Protein AF-A0A4R2N8M5-F1 (afdb_monomer_lite)

pLDDT: mean 82.37, std 12.3, range [41.12, 94.5]

Secondary structure (DSSP, 8-state):
-----SS-------TT--TTS----TTHHHHGGGS-HHHHHHGGGGGS-HHHHHHHHHHHHHH-HHHHHHHHHHHHHHHHHHHHH------EEEEEE--HHHHHHHHHTT---S--EEEEEHHHHHHHH-HHHHTTT-SPPHHHHHTHHHHHHS-SEEEEE-GGGSS-TTPPPEEEEEETTTTEEEEEEEEEEEEEE-TTT--EEEEEEEEEEEEEE--TTSHHHHHHHHTSEEEEE--

Organism: NCBI:txid271160

Radius of gyration: 22.19 Å; chains: 1; bounding box: 60×38×72 Å

Sequence (239 aa):
MGVRSGNPRVVAVPKGVDVGFTPHNFDNIKAGRNASIDSVLMQKLTTAAPKFASLLIDDILTKRPQAVQMLNAAMKDMVEAVASEKIARGNLKYVGVLPSEVIDKLATLHKAPQSAVIAVRDDDILHALRDSKQAKGINLPTEFWEKLPEKLRNPSAILLQAKEQQRNKNASDVLLFVFDTDKGKVAVKMDYEVKIKDTETGKKTSHKLNVVRTASVVDLGKEKQLETLRSFKVLWGSL

Structure (mmCIF, N/CA/C/O backbone):
data_AF-A0A4R2N8M5-F1
#
_entry.id   AF-A0A4R2N8M5-F1
#
loop_
_atom_site.group_PDB
_atom_site.id
_atom_site.type_symbol
_atom_site.label_atom_id
_atom_site.label_alt_id
_atom_site.label_comp_id
_atom_site.label_asym_id
_atom_site.label_entity_id
_atom_site.label_seq_id
_atom_site.pdbx_PDB_ins_code
_atom_site.Cartn_x
_atom_site.Cartn_y
_atom_site.Cartn_z
_atom_site.occupancy
_atom_site.B_iso_or_equiv
_atom_site.auth_seq_id
_atom_site.auth_comp_id
_atom_site.auth_asym_id
_atom_site.auth_atom_id
_atom_site.pdbx_PDB_model_num
ATOM 1 N N . MET A 1 1 ? 24.726 -2.068 -35.514 1.00 41.12 1 MET A N 1
ATOM 2 C CA . MET A 1 1 ? 24.310 -2.248 -36.923 1.00 41.12 1 MET A CA 1
ATOM 3 C C . MET A 1 1 ? 24.807 -1.042 -37.710 1.00 41.12 1 MET A C 1
ATOM 5 O O . MET A 1 1 ? 24.284 0.043 -37.505 1.00 41.12 1 MET A O 1
ATOM 9 N N . GLY A 1 2 ? 25.879 -1.191 -38.495 1.00 41.81 2 GLY A N 1
ATOM 10 C CA . GLY A 1 2 ? 26.500 -0.082 -39.231 1.00 41.81 2 GLY A CA 1
ATOM 11 C C . GLY A 1 2 ? 25.723 0.259 -40.502 1.00 41.81 2 GLY A C 1
ATOM 12 O O . GLY A 1 2 ? 25.515 -0.605 -41.352 1.00 41.81 2 GLY A O 1
ATOM 13 N N . VAL A 1 3 ? 25.288 1.512 -40.632 1.00 50.75 3 VAL A N 1
ATOM 14 C CA . VAL A 1 3 ? 24.537 2.001 -41.794 1.00 50.75 3 VAL A CA 1
ATOM 15 C C . VAL A 1 3 ? 25.534 2.324 -42.911 1.00 50.75 3 VAL A C 1
ATOM 17 O O . VAL A 1 3 ? 26.081 3.420 -42.981 1.00 50.75 3 VAL A O 1
ATOM 20 N N . ARG A 1 4 ? 25.830 1.348 -43.775 1.00 49.41 4 ARG A N 1
ATOM 21 C CA . ARG A 1 4 ? 26.646 1.568 -44.979 1.00 49.41 4 ARG A CA 1
ATOM 22 C C . ARG A 1 4 ? 25.805 2.271 -46.049 1.00 49.41 4 ARG A C 1
ATOM 24 O O . ARG A 1 4 ? 25.142 1.607 -46.838 1.00 49.41 4 ARG A O 1
ATOM 31 N N . SER A 1 5 ? 25.841 3.604 -46.103 1.00 52.19 5 SER A N 1
ATOM 32 C CA . SER A 1 5 ? 25.419 4.340 -47.303 1.00 52.19 5 SER A CA 1
ATOM 33 C C . SER A 1 5 ? 26.642 4.607 -48.181 1.00 52.19 5 SER A C 1
ATOM 35 O O . SER A 1 5 ? 27.569 5.284 -47.740 1.00 52.19 5 SER A O 1
ATOM 37 N N . GLY A 1 6 ? 26.654 4.075 -49.405 1.00 56.00 6 GLY A N 1
ATOM 38 C CA . GLY A 1 6 ? 27.756 4.155 -50.376 1.00 56.00 6 GLY A CA 1
ATOM 39 C C . GLY A 1 6 ? 27.986 5.535 -51.004 1.00 56.00 6 GLY A C 1
ATOM 40 O O . GLY A 1 6 ? 28.271 5.615 -52.191 1.00 56.00 6 GLY A O 1
ATOM 41 N N . ASN A 1 7 ? 27.842 6.617 -50.238 1.00 54.84 7 ASN A N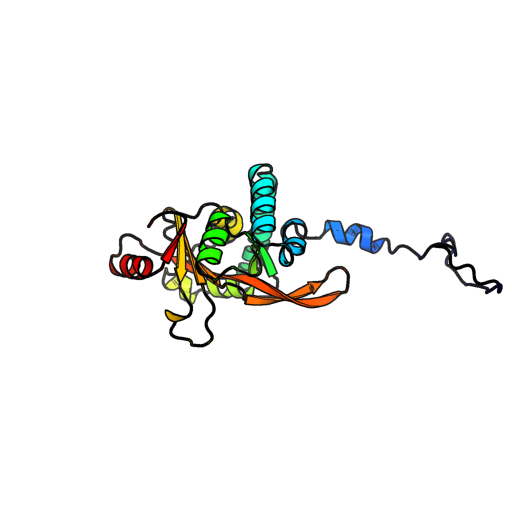 1
ATOM 42 C CA . ASN A 1 7 ? 28.100 7.976 -50.701 1.00 54.84 7 ASN A CA 1
ATOM 43 C C . ASN A 1 7 ? 28.909 8.722 -49.622 1.00 54.84 7 ASN A C 1
ATOM 45 O O . ASN A 1 7 ? 28.406 8.845 -48.499 1.00 54.84 7 ASN A O 1
ATOM 49 N N . PRO A 1 8 ? 30.151 9.168 -49.896 1.00 61.47 8 PRO A N 1
ATOM 50 C CA . PRO A 1 8 ? 30.982 9.826 -48.894 1.00 61.47 8 PRO A CA 1
ATOM 51 C C . PRO A 1 8 ? 30.340 11.150 -48.469 1.00 61.47 8 PRO A C 1
ATOM 53 O O . PRO A 1 8 ? 30.265 12.106 -49.236 1.00 61.47 8 PRO A O 1
ATOM 56 N N . ARG A 1 9 ? 29.853 11.202 -47.226 1.00 65.06 9 ARG A N 1
ATOM 57 C CA . ARG A 1 9 ? 29.376 12.431 -46.583 1.00 65.06 9 ARG A CA 1
ATOM 58 C C . ARG A 1 9 ? 30.415 12.885 -45.570 1.00 65.06 9 ARG A C 1
ATOM 60 O O . ARG A 1 9 ? 30.835 12.099 -44.725 1.00 65.06 9 ARG A O 1
ATOM 67 N N . VAL A 1 10 ? 30.805 14.154 -45.639 1.00 69.88 10 VAL A N 1
ATOM 68 C CA . VAL A 1 10 ? 31.631 14.780 -44.603 1.00 69.88 10 VAL A CA 1
ATOM 69 C C . VAL A 1 10 ? 30.725 15.046 -43.403 1.00 69.88 10 VAL A C 1
ATOM 71 O O . VAL A 1 10 ? 29.779 15.825 -43.501 1.00 69.88 10 VAL A O 1
ATOM 74 N N . VAL A 1 11 ? 30.976 14.361 -42.288 1.00 65.25 11 VAL A N 1
ATOM 75 C CA . VAL A 1 11 ? 30.228 14.540 -41.038 1.00 65.25 11 VAL A CA 1
ATOM 76 C C . VAL A 1 11 ? 31.150 15.224 -40.037 1.00 65.25 11 VAL A C 1
ATOM 78 O O . VAL A 1 11 ? 32.211 14.698 -39.709 1.00 65.25 11 VAL A O 1
ATOM 81 N N . ALA A 1 12 ? 30.764 16.410 -39.567 1.00 69.06 12 ALA A N 1
ATOM 82 C CA . ALA A 1 12 ? 31.485 17.104 -38.508 1.00 69.06 12 ALA A CA 1
ATOM 83 C C . ALA A 1 12 ? 31.174 16.423 -37.170 1.00 69.06 12 ALA A C 1
ATOM 85 O O . ALA A 1 12 ? 30.052 16.503 -36.672 1.00 69.06 12 ALA A O 1
ATOM 86 N N . VAL A 1 13 ? 32.163 15.730 -36.608 1.00 66.69 13 VAL A N 1
ATOM 87 C CA . VAL A 1 13 ? 32.040 15.015 -35.336 1.00 66.69 13 VAL A CA 1
ATOM 88 C C . VAL A 1 13 ? 33.068 15.575 -34.341 1.00 66.69 13 VAL A C 1
ATOM 90 O O . VAL A 1 13 ? 34.197 15.868 -34.744 1.00 66.69 13 VAL A O 1
ATOM 93 N N . PRO A 1 14 ? 32.715 15.759 -33.052 1.00 69.31 14 PRO A N 1
ATOM 94 C CA . PRO A 1 14 ? 33.660 16.189 -32.026 1.00 69.31 14 PRO A CA 1
ATOM 95 C C . PRO A 1 14 ? 34.885 15.270 -31.935 1.00 69.31 14 PRO A C 1
ATOM 97 O O . PRO A 1 14 ? 34.786 14.052 -32.101 1.00 69.31 14 PRO A O 1
ATOM 100 N N . LYS A 1 15 ? 36.051 15.853 -31.637 1.00 64.94 15 LYS A N 1
ATOM 101 C CA . LYS A 1 15 ? 37.323 15.125 -31.528 1.00 64.94 15 LYS A CA 1
ATOM 102 C C . LYS A 1 15 ? 37.196 13.976 -30.513 1.00 64.94 15 LYS A C 1
ATOM 104 O O . LYS A 1 15 ? 36.910 14.224 -29.347 1.00 64.94 15 LYS A O 1
ATOM 109 N N . GLY A 1 16 ? 37.436 12.740 -30.958 1.00 68.56 16 GLY A N 1
ATOM 110 C CA . GLY A 1 16 ? 37.386 11.533 -30.119 1.00 68.56 16 GLY A CA 1
ATOM 111 C C . GLY A 1 16 ? 36.102 10.700 -30.221 1.00 68.56 16 GLY A C 1
ATOM 112 O O . GLY A 1 16 ? 35.996 9.690 -29.534 1.00 68.56 16 GLY A O 1
ATOM 113 N N . VAL A 1 17 ? 35.145 11.083 -31.072 1.00 61.44 17 VAL A N 1
ATOM 114 C CA . VAL A 1 17 ? 33.925 10.302 -31.328 1.00 61.44 17 VAL A CA 1
ATOM 115 C C . VAL A 1 17 ? 34.020 9.634 -32.703 1.00 61.44 17 VAL A C 1
ATOM 117 O O . VAL A 1 17 ? 34.257 10.295 -33.712 1.00 61.44 17 VAL A O 1
ATOM 120 N N . ASP A 1 18 ? 33.854 8.312 -32.731 1.00 70.88 18 ASP A N 1
ATOM 121 C CA . ASP A 1 18 ? 33.845 7.511 -33.957 1.00 70.88 18 ASP A CA 1
ATOM 122 C C . ASP A 1 18 ? 32.497 7.663 -34.682 1.00 70.88 18 ASP A C 1
ATOM 124 O O . ASP A 1 18 ? 31.433 7.470 -34.095 1.00 70.88 18 ASP A O 1
ATOM 128 N N . VAL A 1 19 ? 32.552 7.983 -35.976 1.00 63.91 19 VAL A N 1
ATOM 129 C CA . VAL A 1 19 ? 31.399 8.140 -36.879 1.00 63.91 19 VAL A CA 1
ATOM 130 C C . VAL A 1 19 ? 30.514 6.890 -36.965 1.00 63.91 19 VAL A C 1
ATOM 132 O O . VAL A 1 19 ? 29.337 6.996 -37.306 1.00 63.91 19 VAL A O 1
ATOM 135 N N . GLY A 1 20 ? 31.060 5.706 -36.666 1.00 65.69 20 GLY A N 1
ATOM 136 C CA . GLY A 1 20 ? 30.333 4.436 -36.654 1.00 65.69 20 GLY A CA 1
ATOM 137 C C . GLY A 1 20 ? 29.479 4.201 -35.404 1.00 65.69 20 GLY A C 1
ATOM 138 O O . GLY A 1 20 ? 28.674 3.266 -35.391 1.00 65.69 20 GLY A O 1
ATOM 139 N N . PHE A 1 21 ? 29.625 5.036 -34.371 1.00 60.59 21 PHE A N 1
ATOM 140 C CA . PHE A 1 21 ? 28.944 4.889 -33.089 1.00 60.59 21 PHE A CA 1
ATOM 141 C C . PHE A 1 21 ? 28.159 6.156 -32.746 1.00 60.59 21 PHE A C 1
ATOM 143 O O . PHE A 1 21 ? 28.664 7.274 -32.798 1.00 60.59 21 PHE A O 1
ATOM 150 N N . THR A 1 22 ? 26.894 5.992 -32.358 1.00 62.66 22 THR A N 1
ATOM 151 C CA . THR A 1 22 ? 26.113 7.101 -31.799 1.00 62.66 22 THR A CA 1
ATOM 152 C C . THR A 1 22 ? 26.791 7.600 -30.518 1.00 62.66 22 THR A C 1
ATOM 154 O O . THR A 1 22 ? 27.090 6.757 -29.666 1.00 62.66 22 THR A O 1
ATOM 157 N N . PRO A 1 23 ? 27.008 8.920 -30.339 1.00 63.03 23 PRO A N 1
ATOM 158 C CA . PRO A 1 23 ? 27.607 9.458 -29.123 1.00 63.03 23 PRO A CA 1
ATOM 159 C C . PRO A 1 23 ? 26.817 8.975 -27.906 1.00 63.03 23 PRO A C 1
ATOM 161 O O . PRO A 1 23 ? 25.630 9.276 -27.766 1.00 63.03 23 PRO A O 1
ATOM 164 N N . HIS A 1 24 ? 27.452 8.187 -27.039 1.00 60.41 24 HIS A N 1
ATOM 165 C CA . HIS A 1 24 ? 26.810 7.778 -25.800 1.00 60.41 24 HIS A CA 1
ATOM 166 C C . HIS A 1 24 ? 26.718 8.991 -24.875 1.00 60.41 24 HIS A C 1
ATOM 168 O O . HIS A 1 24 ? 27.719 9.639 -24.579 1.00 60.41 24 HIS A O 1
ATOM 174 N N . ASN A 1 25 ? 25.508 9.305 -24.412 1.00 61.75 25 ASN A N 1
ATOM 175 C CA . ASN A 1 25 ? 25.318 10.333 -23.402 1.00 61.75 25 ASN A CA 1
ATOM 176 C C . ASN A 1 25 ? 25.809 9.806 -22.040 1.00 61.75 25 ASN A C 1
ATOM 178 O O . ASN A 1 25 ? 25.121 9.016 -21.388 1.00 61.75 25 ASN A O 1
ATOM 182 N N . PHE A 1 26 ? 27.002 10.232 -21.622 1.00 60.81 26 PHE A N 1
ATOM 183 C CA . PHE A 1 26 ? 27.611 9.821 -20.354 1.00 60.81 26 PHE A CA 1
ATOM 184 C C . PHE A 1 26 ? 26.890 10.398 -19.118 1.00 60.81 26 PHE A C 1
ATOM 186 O O . PHE A 1 26 ? 27.043 9.840 -18.029 1.00 60.81 26 PHE A O 1
ATOM 193 N N . ASP A 1 27 ? 26.037 11.423 -19.260 1.00 57.56 27 ASP A N 1
ATOM 194 C CA . ASP A 1 27 ? 25.210 11.935 -18.152 1.00 57.56 27 ASP A CA 1
ATOM 195 C C . ASP A 1 27 ? 24.177 10.890 -17.693 1.00 57.56 27 ASP A C 1
ATOM 197 O O . ASP A 1 27 ? 23.891 10.752 -16.499 1.00 57.56 27 ASP A O 1
ATOM 201 N N . ASN A 1 28 ? 23.703 10.045 -18.617 1.00 55.69 28 ASN A N 1
ATOM 202 C CA . ASN A 1 28 ? 22.765 8.961 -18.310 1.00 55.69 28 ASN A CA 1
ATOM 203 C C . ASN A 1 28 ? 23.394 7.829 -17.479 1.00 55.69 28 ASN A C 1
ATOM 205 O O . ASN A 1 28 ? 22.672 7.068 -16.836 1.00 55.69 28 ASN A O 1
ATOM 209 N N . ILE A 1 29 ? 24.728 7.729 -17.416 1.00 54.84 29 ILE A N 1
ATOM 210 C CA . ILE A 1 29 ? 25.430 6.697 -16.628 1.00 54.84 29 ILE A CA 1
ATOM 211 C C . ILE A 1 29 ? 25.250 6.935 -15.120 1.00 54.84 29 ILE A C 1
ATOM 213 O O . ILE A 1 29 ? 25.325 6.003 -14.313 1.00 54.84 29 ILE A O 1
ATOM 217 N N . LYS A 1 30 ? 24.998 8.185 -14.713 1.00 48.88 30 LYS A N 1
ATOM 218 C CA . LYS A 1 30 ? 24.704 8.544 -13.318 1.00 48.88 30 LYS A CA 1
ATOM 219 C C . LYS A 1 30 ? 23.207 8.577 -13.014 1.00 48.88 30 LYS A C 1
ATOM 221 O O . LYS A 1 30 ? 22.845 8.420 -11.853 1.00 48.88 30 LYS A O 1
ATOM 226 N N . ALA A 1 31 ? 22.344 8.706 -14.025 1.00 51.34 31 ALA A N 1
ATOM 227 C CA . ALA A 1 31 ? 20.893 8.774 -13.842 1.00 51.34 31 ALA A CA 1
ATOM 228 C C . ALA A 1 31 ? 20.324 7.545 -13.104 1.00 51.34 31 ALA A C 1
ATOM 230 O O . ALA A 1 31 ? 19.458 7.690 -12.246 1.00 51.34 31 ALA A O 1
ATOM 231 N N . GLY A 1 32 ? 20.876 6.350 -13.351 1.00 51.22 32 GLY A N 1
ATOM 232 C CA . GLY A 1 32 ? 20.494 5.129 -12.630 1.00 51.22 32 GLY A CA 1
ATOM 233 C C . GLY A 1 32 ? 20.943 5.076 -11.163 1.00 51.22 32 GLY A C 1
ATOM 234 O O . GLY A 1 32 ? 20.334 4.360 -10.377 1.00 51.22 32 GLY A O 1
ATOM 235 N N . ARG A 1 33 ? 21.970 5.843 -10.761 1.00 53.47 33 ARG A N 1
ATOM 236 C CA . ARG A 1 33 ? 22.456 5.874 -9.364 1.00 53.47 33 ARG A CA 1
ATOM 237 C C . ARG A 1 33 ? 21.571 6.706 -8.439 1.00 53.47 33 ARG A C 1
ATOM 239 O O . ARG A 1 33 ? 21.591 6.475 -7.238 1.00 53.47 33 ARG A O 1
ATOM 246 N N . ASN A 1 34 ? 20.796 7.635 -9.000 1.00 57.09 34 ASN A N 1
ATOM 247 C CA . ASN A 1 34 ? 19.847 8.465 -8.254 1.00 57.09 34 ASN A CA 1
ATOM 248 C C . ASN A 1 34 ? 18.410 7.920 -8.319 1.00 57.09 34 ASN A C 1
ATOM 250 O O . ASN A 1 34 ? 17.493 8.546 -7.787 1.00 57.09 34 ASN A O 1
ATOM 254 N N . ALA A 1 35 ? 18.188 6.783 -8.989 1.00 67.50 35 ALA A N 1
ATOM 255 C CA . ALA A 1 35 ? 16.887 6.131 -8.990 1.00 67.50 35 ALA A CA 1
ATOM 256 C C . ALA A 1 35 ? 16.601 5.580 -7.590 1.00 67.50 35 ALA A C 1
ATOM 258 O O . ALA A 1 35 ? 17.436 4.902 -6.989 1.00 67.50 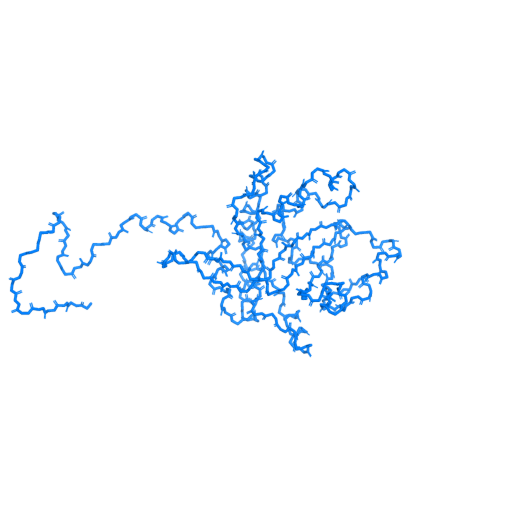35 ALA A O 1
ATOM 259 N N . SER A 1 36 ? 15.420 5.881 -7.058 1.00 78.44 36 SER A N 1
ATOM 260 C CA . SER A 1 36 ? 15.040 5.371 -5.752 1.00 78.44 36 SER A CA 1
ATOM 261 C C . SER A 1 36 ? 14.840 3.855 -5.794 1.00 78.44 36 SER A C 1
ATOM 263 O O . SER A 1 36 ? 14.381 3.293 -6.786 1.00 78.44 36 SER A O 1
ATOM 265 N N . ILE A 1 37 ? 15.209 3.175 -4.709 1.00 83.56 37 ILE A N 1
ATOM 266 C CA . ILE A 1 37 ? 15.193 1.707 -4.638 1.00 83.56 37 ILE A CA 1
ATOM 267 C C . ILE A 1 37 ? 13.819 1.113 -4.990 1.00 83.56 37 ILE A C 1
ATOM 269 O O . ILE A 1 37 ? 13.733 0.066 -5.627 1.00 83.56 37 ILE A O 1
ATOM 273 N N . ASP A 1 38 ? 12.741 1.808 -4.633 1.00 84.56 38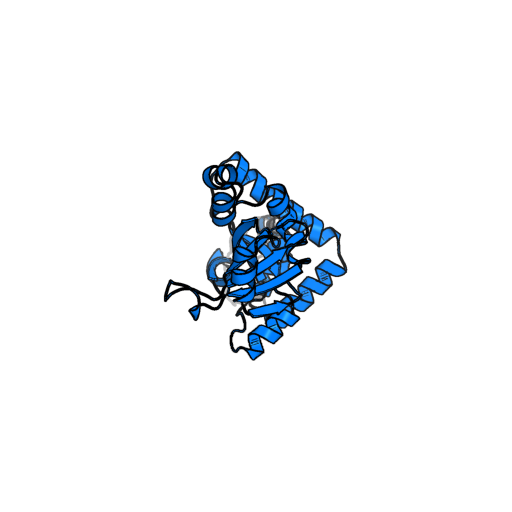 ASP A N 1
ATOM 274 C CA . ASP A 1 38 ? 11.370 1.391 -4.889 1.00 84.56 38 ASP A CA 1
ATOM 275 C C . ASP A 1 38 ? 11.031 1.361 -6.384 1.00 84.56 38 ASP A C 1
ATOM 277 O O . ASP A 1 38 ? 10.407 0.407 -6.852 1.00 84.56 38 ASP A O 1
ATOM 281 N N . SER A 1 39 ? 11.483 2.350 -7.161 1.00 85.25 39 SER A N 1
ATOM 282 C CA . SER A 1 39 ? 11.245 2.370 -8.605 1.00 85.25 39 SER A CA 1
ATOM 283 C C . SER A 1 39 ? 12.057 1.287 -9.309 1.00 85.25 39 SER A C 1
ATOM 285 O O . SER A 1 39 ? 11.522 0.576 -10.159 1.00 85.25 39 SER A O 1
ATOM 287 N N . VAL A 1 40 ? 13.307 1.077 -8.887 1.00 85.06 40 VAL A N 1
ATOM 288 C CA . VAL A 1 40 ? 14.170 0.015 -9.422 1.00 85.06 40 VAL A CA 1
ATOM 289 C C . VAL A 1 40 ? 13.557 -1.369 -9.192 1.00 85.06 40 VAL A C 1
ATOM 291 O O . VAL A 1 40 ? 13.577 -2.201 -10.099 1.00 85.06 40 VAL A O 1
ATOM 294 N N . LEU A 1 41 ? 12.991 -1.616 -8.006 1.00 83.88 41 LEU A N 1
ATOM 295 C CA . LEU A 1 41 ? 12.418 -2.915 -7.651 1.00 83.88 41 LEU A CA 1
ATOM 296 C C . LEU A 1 41 ? 11.023 -3.143 -8.245 1.00 83.88 41 LEU A C 1
ATOM 298 O O . LEU A 1 41 ? 10.745 -4.232 -8.744 1.00 83.88 41 LEU A O 1
ATOM 302 N N . MET A 1 42 ? 10.132 -2.150 -8.173 1.00 89.81 42 MET A N 1
ATOM 303 C CA . MET A 1 42 ? 8.694 -2.380 -8.364 1.00 89.81 42 MET A CA 1
ATOM 304 C C . MET A 1 42 ? 8.116 -1.748 -9.629 1.00 89.81 42 MET A C 1
ATOM 306 O O . MET A 1 42 ? 7.097 -2.233 -10.118 1.00 89.81 42 MET A O 1
ATOM 310 N N . GLN A 1 43 ? 8.746 -0.726 -10.220 1.00 87.62 43 GLN A N 1
ATOM 311 C CA . GLN A 1 43 ? 8.158 -0.023 -11.371 1.00 87.62 43 GLN A CA 1
ATOM 312 C C . GLN A 1 43 ? 7.933 -0.958 -12.565 1.00 87.62 43 GLN A C 1
ATOM 314 O O . GLN A 1 43 ? 6.870 -0.925 -13.181 1.00 87.62 43 GLN A O 1
ATOM 319 N N . LYS A 1 44 ? 8.891 -1.841 -12.869 1.00 85.38 44 LYS A N 1
ATOM 320 C CA . LYS A 1 44 ? 8.754 -2.813 -13.970 1.00 85.38 44 LYS A CA 1
ATOM 321 C C . LYS A 1 44 ? 7.715 -3.899 -13.685 1.00 85.38 44 LYS A C 1
ATOM 323 O O . LYS A 1 44 ? 7.193 -4.504 -14.612 1.00 85.38 44 LYS A O 1
ATOM 328 N N . LEU A 1 45 ? 7.389 -4.128 -12.415 1.00 89.62 45 LEU A N 1
ATOM 329 C CA . LEU A 1 45 ? 6.391 -5.113 -12.003 1.00 89.62 45 LEU A CA 1
ATOM 330 C C . LEU A 1 45 ? 4.965 -4.568 -12.056 1.00 89.62 45 LEU A C 1
ATOM 332 O O . LEU A 1 45 ? 4.019 -5.336 -11.922 1.00 89.62 45 LEU A O 1
ATOM 336 N N . THR A 1 46 ? 4.796 -3.265 -12.296 1.00 87.94 46 THR A N 1
ATOM 337 C CA . THR A 1 46 ? 3.472 -2.649 -12.444 1.00 87.94 46 THR A CA 1
ATOM 338 C C . THR A 1 46 ? 2.686 -3.191 -13.638 1.00 87.94 46 THR A C 1
ATOM 340 O O . THR A 1 46 ? 1.460 -3.163 -13.603 1.00 87.94 46 THR A O 1
ATOM 343 N N . THR A 1 47 ? 3.374 -3.691 -14.668 1.00 87.31 47 THR A N 1
ATOM 344 C CA . THR A 1 47 ? 2.787 -4.293 -15.877 1.00 87.31 47 THR A CA 1
ATOM 345 C C . THR A 1 47 ? 2.915 -5.818 -15.916 1.00 87.31 47 THR A C 1
ATOM 347 O O . THR A 1 47 ? 2.418 -6.450 -16.847 1.00 87.31 47 THR A O 1
ATOM 350 N N . ALA A 1 48 ? 3.587 -6.420 -14.931 1.00 90.19 48 ALA A N 1
ATOM 351 C CA . ALA A 1 48 ? 3.750 -7.864 -14.838 1.00 90.19 48 ALA A CA 1
ATOM 352 C C . ALA A 1 48 ? 2.482 -8.535 -14.288 1.00 90.19 48 ALA A C 1
ATOM 354 O O . ALA A 1 48 ? 1.647 -7.897 -13.647 1.00 90.19 48 ALA A O 1
ATOM 355 N N . ALA A 1 49 ? 2.355 -9.850 -14.492 1.00 92.38 49 ALA A N 1
ATOM 356 C CA . ALA A 1 49 ? 1.250 -10.612 -13.919 1.00 92.38 49 ALA A CA 1
ATOM 357 C C . ALA A 1 49 ? 1.225 -10.448 -12.378 1.00 92.38 49 ALA A C 1
ATOM 359 O O . ALA A 1 49 ? 2.256 -10.684 -11.739 1.00 92.38 49 ALA A O 1
ATOM 360 N N . PRO A 1 50 ? 0.078 -10.100 -11.755 1.00 93.00 50 PRO A N 1
ATOM 361 C CA . PRO A 1 50 ? 0.014 -9.749 -10.332 1.00 93.00 50 PRO A CA 1
ATOM 362 C C . PRO A 1 50 ? 0.606 -10.813 -9.405 1.00 93.00 50 PRO A C 1
ATOM 364 O O . PRO A 1 50 ? 1.410 -10.509 -8.526 1.00 93.00 50 PRO A O 1
ATOM 367 N N . LYS A 1 51 ? 0.268 -12.086 -9.637 1.00 93.75 51 LYS A N 1
ATOM 368 C CA . LYS A 1 51 ? 0.779 -13.199 -8.828 1.00 93.75 51 LYS A CA 1
ATOM 369 C C . LYS A 1 51 ? 2.299 -13.345 -8.938 1.00 93.75 51 LYS A C 1
ATOM 371 O O . LYS A 1 51 ? 2.964 -13.563 -7.932 1.00 93.75 51 LYS A O 1
ATOM 376 N N . PHE A 1 52 ? 2.850 -13.170 -10.139 1.00 93.38 52 PHE A N 1
ATOM 377 C CA . PHE A 1 52 ? 4.295 -13.210 -10.364 1.00 93.38 52 PHE A CA 1
ATOM 378 C C . PHE A 1 52 ? 5.008 -12.049 -9.659 1.00 93.38 52 PHE A C 1
ATOM 380 O O . PHE A 1 52 ? 5.987 -12.272 -8.952 1.00 93.38 52 PHE A O 1
ATOM 387 N N . ALA A 1 53 ? 4.484 -10.827 -9.794 1.00 93.06 53 ALA A N 1
ATOM 388 C CA . ALA A 1 53 ? 5.022 -9.647 -9.119 1.00 93.06 53 ALA A CA 1
ATOM 389 C C . ALA A 1 53 ? 5.024 -9.804 -7.589 1.00 93.06 53 ALA A C 1
ATOM 391 O O . ALA A 1 53 ? 6.009 -9.459 -6.939 1.00 93.06 53 ALA A O 1
ATOM 392 N N . SER A 1 54 ? 3.943 -10.358 -7.032 1.00 93.94 54 SER A N 1
ATOM 393 C CA . SER A 1 54 ? 3.813 -10.639 -5.601 1.00 93.94 54 SER A CA 1
ATOM 394 C C . SER A 1 54 ? 4.893 -11.604 -5.104 1.00 93.94 54 SER A C 1
ATOM 396 O O . SER A 1 54 ? 5.649 -11.261 -4.198 1.00 93.94 54 SER A O 1
ATOM 398 N N . LEU A 1 55 ? 5.027 -12.768 -5.752 1.00 94.19 55 LEU A N 1
ATOM 399 C CA . LEU A 1 55 ? 6.001 -13.793 -5.363 1.00 94.19 55 LEU A CA 1
ATOM 400 C C . LEU A 1 55 ? 7.448 -13.306 -5.495 1.00 94.19 55 LEU A C 1
ATOM 402 O O . LEU A 1 55 ? 8.269 -13.576 -4.624 1.00 94.19 55 LEU A O 1
ATOM 406 N N . LEU A 1 56 ? 7.766 -12.574 -6.565 1.00 92.88 56 LEU A N 1
ATOM 407 C CA . LEU A 1 56 ? 9.119 -12.075 -6.803 1.00 92.88 56 LEU A CA 1
ATOM 408 C C . LEU A 1 56 ? 9.535 -11.033 -5.760 1.00 92.88 56 LEU A C 1
ATOM 410 O O . LEU A 1 56 ? 10.654 -11.085 -5.251 1.00 92.88 56 LEU A O 1
ATOM 414 N N . ILE A 1 57 ? 8.652 -10.087 -5.431 1.00 91.56 57 ILE A N 1
ATOM 415 C CA . ILE A 1 57 ? 8.957 -9.078 -4.412 1.00 91.56 57 ILE A CA 1
ATOM 416 C C . ILE A 1 57 ? 9.026 -9.711 -3.030 1.00 91.56 57 ILE A C 1
ATOM 418 O O . ILE A 1 57 ? 9.945 -9.389 -2.283 1.00 91.56 57 ILE A O 1
ATOM 422 N N . ASP A 1 58 ? 8.120 -10.627 -2.693 1.00 91.19 58 ASP A N 1
ATOM 423 C CA . ASP A 1 58 ? 8.176 -11.291 -1.394 1.00 91.19 58 ASP A CA 1
ATOM 424 C C . ASP A 1 58 ? 9.459 -12.123 -1.220 1.00 91.19 58 ASP A C 1
ATOM 426 O O . ASP A 1 58 ? 10.106 -12.039 -0.174 1.00 91.19 58 ASP A O 1
ATOM 430 N N . ASP A 1 59 ? 9.919 -12.814 -2.270 1.00 91.75 59 ASP A N 1
ATOM 431 C CA . ASP A 1 59 ? 11.204 -13.525 -2.261 1.00 91.75 59 ASP A CA 1
ATOM 432 C C . ASP A 1 59 ? 12.387 -12.575 -2.008 1.00 91.75 59 ASP A C 1
ATOM 434 O O . ASP A 1 59 ? 13.237 -12.832 -1.150 1.00 91.75 59 ASP A O 1
ATOM 438 N N . ILE A 1 60 ? 12.420 -11.431 -2.704 1.00 90.38 60 ILE A N 1
ATOM 439 C CA . ILE A 1 60 ? 13.472 -10.418 -2.537 1.00 90.38 60 ILE A CA 1
ATOM 440 C C . ILE A 1 60 ? 13.448 -9.842 -1.121 1.00 90.38 60 ILE A C 1
ATOM 442 O O . ILE A 1 60 ? 14.495 -9.768 -0.478 1.00 90.38 60 ILE A O 1
ATOM 446 N N . LEU A 1 61 ? 12.281 -9.424 -0.630 1.00 89.25 61 LEU A N 1
ATOM 447 C CA . LEU A 1 61 ? 12.150 -8.769 0.672 1.00 89.25 61 LEU A CA 1
ATOM 448 C C . LEU A 1 61 ? 12.361 -9.741 1.838 1.00 89.25 61 LEU A C 1
ATOM 450 O O . LEU A 1 61 ? 12.747 -9.312 2.925 1.00 89.25 61 LEU A O 1
ATOM 454 N N . THR A 1 62 ? 12.133 -11.038 1.635 1.00 88.50 62 THR A N 1
ATOM 455 C CA . THR A 1 62 ? 12.435 -12.084 2.623 1.00 88.50 62 THR A CA 1
ATOM 456 C C . THR A 1 62 ? 13.924 -12.422 2.641 1.00 88.50 62 THR A C 1
ATOM 458 O O . THR A 1 62 ? 14.520 -12.514 3.711 1.00 88.50 62 THR A O 1
ATOM 461 N N . LYS A 1 63 ? 14.566 -12.542 1.473 1.00 90.69 63 LYS A N 1
ATOM 462 C CA . LYS A 1 63 ? 15.999 -12.875 1.378 1.00 90.69 63 LYS A CA 1
ATOM 463 C C . LYS A 1 63 ? 16.927 -11.692 1.649 1.00 90.69 63 LYS A C 1
ATOM 465 O O . LYS A 1 63 ? 18.096 -11.897 1.966 1.00 90.69 63 LYS A O 1
ATOM 470 N N . ARG A 1 64 ? 16.451 -10.455 1.481 1.00 90.44 64 ARG A N 1
ATOM 471 C CA . ARG A 1 64 ? 17.258 -9.232 1.607 1.00 90.44 64 ARG A CA 1
ATOM 472 C C . ARG A 1 64 ? 16.612 -8.251 2.589 1.00 90.44 64 ARG A C 1
ATOM 474 O O . ARG A 1 64 ? 15.950 -7.310 2.152 1.00 90.44 64 ARG A O 1
ATOM 481 N N . PRO A 1 65 ? 16.866 -8.379 3.904 1.00 87.88 65 PRO A N 1
ATOM 482 C CA . PRO A 1 65 ? 16.326 -7.445 4.898 1.00 87.88 65 PRO A CA 1
ATOM 483 C C . PRO A 1 65 ? 16.783 -5.996 4.659 1.00 87.88 65 PRO A C 1
ATOM 485 O O . PRO A 1 65 ? 16.035 -5.055 4.916 1.00 87.88 65 PRO A O 1
ATOM 488 N N . GLN A 1 66 ? 17.972 -5.807 4.075 1.00 88.62 66 GLN A N 1
ATOM 489 C CA . GLN A 1 66 ? 18.470 -4.491 3.660 1.00 88.62 66 GLN A CA 1
ATOM 490 C C . GLN A 1 66 ? 17.535 -3.794 2.659 1.00 88.62 66 GLN A C 1
ATOM 492 O O . GLN A 1 66 ? 17.378 -2.580 2.723 1.00 88.62 66 GLN A O 1
ATOM 497 N N . ALA A 1 67 ? 16.862 -4.535 1.770 1.00 88.50 67 ALA A N 1
ATOM 498 C CA . ALA A 1 67 ? 15.930 -3.942 0.811 1.00 88.50 67 ALA A CA 1
ATOM 499 C C . ALA A 1 67 ? 14.718 -3.313 1.518 1.00 88.50 67 ALA A C 1
ATOM 501 O O . ALA A 1 67 ? 14.301 -2.216 1.155 1.00 88.50 67 ALA A O 1
ATOM 502 N N . VAL A 1 68 ? 14.201 -3.961 2.568 1.00 89.56 68 VAL A N 1
ATOM 503 C CA . VAL A 1 68 ? 13.112 -3.415 3.397 1.00 89.56 68 VAL A CA 1
ATOM 504 C C . VAL A 1 68 ? 13.566 -2.138 4.105 1.00 89.56 68 VAL A C 1
ATOM 506 O O . VAL A 1 68 ? 12.853 -1.140 4.084 1.00 89.56 68 VAL A O 1
ATOM 509 N N . GLN A 1 69 ? 14.778 -2.131 4.666 1.00 90.25 69 GLN A N 1
ATOM 510 C CA . GLN A 1 69 ? 15.335 -0.941 5.318 1.00 90.25 69 GLN A CA 1
ATOM 511 C C . GLN A 1 69 ? 15.493 0.230 4.343 1.00 90.25 69 GLN A C 1
ATOM 513 O O . GLN A 1 69 ? 15.149 1.357 4.685 1.00 90.25 69 GLN A O 1
ATOM 518 N N . MET A 1 70 ? 15.953 -0.030 3.116 1.00 90.06 70 MET A N 1
ATOM 519 C CA . MET A 1 70 ? 16.061 1.003 2.084 1.00 90.06 70 MET A CA 1
ATOM 520 C C . MET A 1 70 ? 14.687 1.527 1.637 1.00 90.06 70 MET A C 1
ATOM 522 O O . MET A 1 70 ? 14.555 2.722 1.380 1.00 90.06 70 MET A O 1
ATOM 526 N N . LEU A 1 71 ? 13.661 0.669 1.561 1.00 91.19 71 LEU A N 1
ATOM 527 C CA . LEU A 1 71 ? 12.285 1.097 1.276 1.00 91.19 71 LEU A CA 1
ATOM 528 C C . LEU A 1 71 ? 11.722 1.967 2.406 1.00 91.19 71 LEU A C 1
ATOM 530 O O . LEU A 1 71 ? 11.136 3.011 2.130 1.00 91.19 71 LEU A O 1
ATOM 534 N N . ASN A 1 72 ? 11.939 1.574 3.664 1.00 92.62 72 ASN A N 1
ATOM 535 C CA . ASN A 1 72 ? 11.559 2.373 4.828 1.00 92.62 72 ASN A CA 1
ATOM 536 C C . ASN A 1 72 ? 12.291 3.724 4.838 1.00 92.62 72 ASN A C 1
ATOM 538 O O . ASN A 1 72 ? 11.662 4.745 5.078 1.00 92.62 72 ASN A O 1
ATOM 542 N N . ALA A 1 73 ? 13.589 3.761 4.520 1.00 91.44 73 ALA A N 1
ATOM 543 C CA . ALA A 1 73 ? 14.341 5.013 4.415 1.00 91.44 73 ALA A CA 1
ATOM 544 C C . ALA A 1 73 ? 13.771 5.926 3.315 1.00 91.44 73 ALA A C 1
ATOM 546 O O . ALA A 1 73 ? 13.477 7.088 3.569 1.00 91.44 73 ALA A O 1
ATOM 547 N N . ALA A 1 74 ? 13.502 5.381 2.124 1.00 90.50 74 ALA A N 1
ATOM 548 C CA . ALA A 1 74 ? 12.905 6.146 1.030 1.00 90.50 74 ALA A CA 1
ATOM 549 C C . ALA A 1 74 ? 11.492 6.666 1.358 1.00 90.50 74 ALA A C 1
ATOM 551 O O . ALA A 1 74 ? 11.099 7.735 0.883 1.00 90.50 74 ALA A O 1
ATOM 552 N N . MET A 1 75 ? 10.719 5.908 2.140 1.00 92.62 75 MET A N 1
ATOM 553 C CA . MET A 1 75 ? 9.413 6.335 2.638 1.00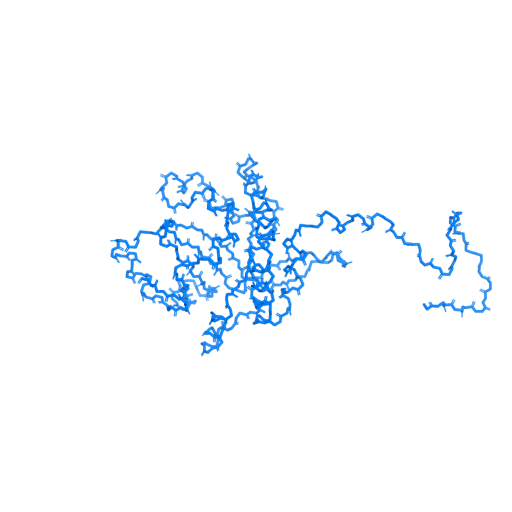 92.62 75 MET A CA 1
ATOM 554 C C . MET A 1 75 ? 9.558 7.424 3.705 1.00 92.62 75 MET A C 1
ATOM 556 O O . MET A 1 75 ? 8.847 8.425 3.655 1.00 92.62 75 MET A O 1
ATOM 560 N N . LYS A 1 76 ? 10.503 7.260 4.631 1.00 92.81 76 LYS A N 1
ATOM 561 C CA . LYS A 1 76 ? 10.825 8.241 5.664 1.00 92.81 76 LYS A CA 1
ATOM 562 C C . LYS A 1 76 ? 11.211 9.590 5.060 1.00 92.81 76 LYS A C 1
ATOM 564 O O . LYS A 1 76 ? 10.603 10.587 5.432 1.00 92.81 76 LYS A O 1
ATOM 569 N N . ASP A 1 77 ? 12.091 9.613 4.060 1.00 91.31 77 ASP A N 1
ATOM 570 C CA . ASP A 1 77 ? 12.483 10.847 3.362 1.00 91.31 77 ASP A CA 1
ATOM 571 C C . ASP A 1 77 ? 11.264 11.591 2.782 1.00 91.31 77 ASP A C 1
ATOM 573 O O . ASP A 1 77 ? 11.158 12.815 2.860 1.00 91.31 77 ASP A O 1
ATOM 577 N N . MET A 1 78 ? 10.305 10.849 2.212 1.00 90.00 78 MET A N 1
ATOM 578 C CA . MET A 1 78 ? 9.062 11.423 1.691 1.00 90.00 78 MET A CA 1
ATOM 579 C C . MET A 1 78 ? 8.167 11.965 2.812 1.00 90.00 78 MET A C 1
ATOM 581 O O . MET A 1 78 ? 7.607 13.052 2.672 1.00 90.00 78 MET A O 1
ATOM 585 N N . VAL A 1 79 ? 8.010 11.218 3.906 1.00 91.00 79 VAL A N 1
ATOM 586 C CA . VAL A 1 79 ? 7.188 11.624 5.054 1.00 91.00 79 VAL A CA 1
ATOM 587 C C . VAL A 1 79 ? 7.764 12.871 5.719 1.00 91.00 79 VAL A C 1
ATOM 589 O O . VAL A 1 79 ? 7.013 13.811 5.970 1.00 91.00 79 VAL A O 1
ATOM 592 N N . GLU A 1 80 ? 9.077 12.922 5.940 1.00 90.06 80 GLU A N 1
ATOM 593 C CA . GLU A 1 80 ? 9.771 14.074 6.522 1.00 90.06 80 GLU A CA 1
ATOM 594 C C . GLU A 1 80 ? 9.652 15.315 5.633 1.00 90.06 80 GLU A C 1
ATOM 596 O O . GLU A 1 80 ? 9.319 16.394 6.128 1.00 90.06 80 GLU A O 1
ATOM 601 N N . ALA A 1 81 ? 9.837 15.169 4.316 1.00 89.12 81 ALA A N 1
ATOM 602 C CA . ALA A 1 81 ? 9.666 16.273 3.374 1.00 89.12 81 ALA A CA 1
ATOM 603 C C . ALA A 1 81 ? 8.236 16.838 3.412 1.00 89.12 81 ALA A C 1
ATOM 605 O O . ALA A 1 81 ? 8.048 18.050 3.506 1.00 89.12 81 ALA A O 1
ATOM 606 N N . VAL A 1 82 ? 7.220 15.968 3.405 1.00 89.38 82 VAL A N 1
ATOM 607 C CA . VAL A 1 82 ? 5.810 16.384 3.479 1.00 89.38 82 VAL A CA 1
ATOM 608 C C . VAL A 1 82 ? 5.475 17.006 4.837 1.00 89.38 82 VAL A C 1
ATOM 610 O O . VAL A 1 82 ? 4.739 17.990 4.886 1.00 89.38 82 VAL A O 1
ATOM 613 N N . ALA A 1 83 ? 6.007 16.467 5.935 1.00 87.00 83 ALA A N 1
ATOM 614 C CA . ALA A 1 83 ? 5.770 16.985 7.280 1.00 87.00 83 ALA A CA 1
ATOM 615 C C . ALA A 1 83 ? 6.413 18.365 7.496 1.00 87.00 83 ALA A C 1
ATOM 617 O O . ALA A 1 83 ? 5.791 19.238 8.104 1.00 87.00 83 ALA A O 1
ATOM 618 N N . SER A 1 84 ? 7.626 18.566 6.972 1.00 87.12 84 SER A N 1
ATOM 619 C CA . SER A 1 84 ? 8.381 19.819 7.069 1.00 87.12 84 SER A CA 1
ATOM 620 C C . SER A 1 84 ? 7.802 20.909 6.166 1.00 87.12 84 SER A C 1
ATOM 622 O O . SER A 1 84 ? 7.495 22.010 6.621 1.00 87.12 84 SER A O 1
ATOM 624 N N . GLU A 1 85 ? 7.598 20.600 4.884 1.00 86.94 85 GLU A N 1
ATOM 625 C CA . GLU A 1 85 ? 7.187 21.598 3.893 1.00 86.94 85 GLU A CA 1
ATOM 626 C C . GLU A 1 85 ? 5.673 21.824 3.865 1.00 86.94 85 GLU A C 1
ATOM 628 O O . GLU A 1 85 ? 5.216 22.851 3.365 1.00 86.94 85 GLU A O 1
ATOM 633 N N . LYS A 1 86 ? 4.880 20.866 4.369 1.00 86.31 86 LYS A N 1
ATOM 634 C CA . LYS A 1 86 ? 3.409 20.844 4.276 1.00 86.31 86 LYS A CA 1
ATOM 635 C C . LYS A 1 86 ? 2.886 21.020 2.841 1.00 86.31 86 LYS A C 1
ATOM 637 O O . LYS A 1 86 ? 1.773 21.506 2.638 1.00 86.31 86 LYS A O 1
ATOM 642 N N . ILE A 1 87 ? 3.674 20.606 1.846 1.00 84.50 87 ILE A N 1
ATOM 643 C CA . ILE A 1 87 ? 3.359 20.685 0.415 1.00 84.50 87 ILE A CA 1
ATOM 644 C C . ILE A 1 87 ? 3.535 19.300 -0.208 1.00 84.50 87 ILE A C 1
ATOM 646 O O . ILE A 1 87 ? 4.537 18.626 0.019 1.00 84.50 87 ILE A O 1
ATOM 650 N N . ALA A 1 88 ? 2.566 18.893 -1.027 1.00 85.00 88 ALA A N 1
ATOM 651 C CA . ALA A 1 88 ? 2.688 17.729 -1.891 1.00 85.00 88 ALA A CA 1
ATOM 652 C C . ALA A 1 88 ? 3.167 18.170 -3.282 1.00 85.00 88 ALA A C 1
ATOM 654 O O . ALA A 1 88 ? 2.678 19.148 -3.850 1.00 85.00 88 ALA A O 1
ATOM 655 N N . ARG A 1 89 ? 4.159 17.461 -3.819 1.00 84.00 89 ARG A N 1
ATOM 656 C CA . ARG A 1 89 ? 4.826 17.734 -5.100 1.00 84.00 89 ARG A CA 1
ATOM 657 C C . ARG A 1 89 ? 4.368 16.774 -6.210 1.00 84.00 89 ARG A C 1
ATOM 659 O O . ARG A 1 89 ? 4.886 16.839 -7.324 1.00 84.00 89 ARG A O 1
ATOM 666 N N . GLY A 1 90 ? 3.400 15.900 -5.931 1.00 84.00 90 GLY A N 1
ATOM 667 C CA . GLY A 1 90 ? 2.898 14.885 -6.856 1.00 84.00 90 GLY A CA 1
ATOM 668 C C . GLY A 1 90 ? 3.834 13.683 -7.005 1.00 84.00 90 GLY A C 1
ATOM 669 O O . GLY A 1 90 ? 3.796 12.997 -8.030 1.00 84.00 90 GLY A O 1
ATOM 670 N N . ASN A 1 91 ? 4.695 13.438 -6.017 1.00 86.12 91 ASN A N 1
ATOM 671 C CA . ASN A 1 91 ? 5.599 12.297 -5.989 1.00 86.12 91 ASN A CA 1
ATOM 672 C C . ASN A 1 91 ? 4.841 11.004 -5.659 1.00 86.12 91 ASN A C 1
ATOM 674 O O . ASN A 1 91 ? 3.988 10.961 -4.772 1.00 86.12 91 ASN A O 1
ATOM 678 N N . LEU A 1 92 ? 5.208 9.928 -6.353 1.00 89.38 92 LEU A N 1
ATOM 679 C CA . LEU A 1 92 ? 4.695 8.577 -6.142 1.00 89.38 92 LEU A CA 1
ATOM 680 C C . LEU A 1 92 ? 5.837 7.683 -5.651 1.00 89.38 92 LEU A C 1
ATOM 682 O O . LEU A 1 92 ? 6.922 7.709 -6.234 1.00 89.38 92 LEU A O 1
ATOM 686 N N . LYS A 1 93 ? 5.581 6.878 -4.620 1.00 91.56 93 LYS A N 1
ATOM 687 C CA . LYS A 1 93 ? 6.502 5.848 -4.123 1.00 91.56 93 LYS A CA 1
ATOM 688 C C . LYS A 1 93 ? 5.833 4.489 -4.111 1.00 91.56 93 LYS A C 1
ATOM 690 O O . LYS A 1 93 ? 4.644 4.390 -3.810 1.00 91.56 93 LYS A O 1
ATOM 695 N N . TYR A 1 94 ? 6.596 3.447 -4.412 1.00 92.38 94 TYR A N 1
ATOM 696 C CA . TYR A 1 94 ? 6.130 2.069 -4.282 1.00 92.38 94 TYR A CA 1
ATOM 697 C C . TYR A 1 94 ? 6.500 1.534 -2.901 1.00 92.38 94 TYR A C 1
ATOM 699 O O . TYR A 1 94 ? 7.651 1.610 -2.482 1.00 92.38 94 TYR A O 1
ATOM 707 N N . VAL A 1 95 ? 5.512 1.017 -2.176 1.00 91.56 95 VAL A N 1
ATOM 708 C CA . VAL A 1 95 ? 5.677 0.635 -0.764 1.00 91.56 95 VAL A CA 1
ATOM 709 C C . VAL A 1 95 ? 5.553 -0.860 -0.525 1.00 91.56 95 VAL A C 1
ATOM 711 O O . VAL A 1 95 ? 5.960 -1.343 0.522 1.00 91.56 95 VAL A O 1
ATOM 714 N N . GLY A 1 96 ? 5.026 -1.619 -1.481 1.00 92.19 96 GLY A N 1
ATOM 715 C CA . GLY A 1 96 ? 4.903 -3.060 -1.323 1.00 92.19 96 GLY A CA 1
ATOM 716 C C . GLY A 1 96 ? 4.083 -3.703 -2.423 1.00 92.19 96 GLY A C 1
ATOM 717 O O . GLY A 1 96 ? 3.790 -3.092 -3.450 1.00 92.19 96 GLY A O 1
ATOM 718 N N . VAL A 1 97 ? 3.696 -4.950 -2.186 1.00 94.06 97 VAL A N 1
ATOM 719 C CA . VAL A 1 97 ? 2.843 -5.738 -3.076 1.00 94.06 97 VAL A CA 1
ATOM 720 C C . VAL A 1 97 ? 1.734 -6.416 -2.282 1.00 94.06 97 VAL A C 1
ATOM 722 O O . VAL A 1 97 ? 1.891 -6.699 -1.097 1.00 94.06 97 VAL A O 1
ATOM 725 N N . LEU A 1 98 ? 0.611 -6.693 -2.939 1.00 94.31 98 LEU A N 1
ATOM 726 C CA . LEU A 1 98 ? -0.441 -7.536 -2.382 1.00 94.31 98 LEU A CA 1
ATOM 727 C C . LEU A 1 98 ? 0.069 -8.979 -2.225 1.00 94.31 98 LEU A C 1
ATOM 729 O O . LEU A 1 98 ? 0.698 -9.485 -3.160 1.00 94.31 98 LEU A O 1
ATOM 733 N N . PRO A 1 99 ? -0.220 -9.667 -1.104 1.00 94.06 99 PRO A N 1
ATOM 734 C CA . PRO A 1 99 ? 0.133 -11.075 -0.928 1.00 94.06 99 PRO A CA 1
ATOM 735 C C . PRO A 1 99 ? -0.510 -11.974 -1.990 1.00 94.06 99 PRO A C 1
ATOM 737 O O . PRO A 1 99 ? -1.648 -11.745 -2.407 1.00 94.06 99 PRO A O 1
ATOM 740 N N . SER A 1 100 ? 0.193 -13.027 -2.403 1.00 93.94 100 SER A N 1
ATOM 741 C CA . SER A 1 100 ? -0.268 -13.948 -3.452 1.00 93.94 100 SER A CA 1
ATOM 742 C C . SER A 1 100 ? -1.588 -14.637 -3.084 1.00 93.94 100 SER A C 1
ATOM 744 O O . SER A 1 100 ? -2.484 -14.726 -3.921 1.00 93.94 100 SER A O 1
ATOM 746 N N . GLU A 1 101 ? -1.764 -15.014 -1.816 1.00 93.06 101 GLU A N 1
ATOM 747 C CA . GLU A 1 101 ? -3.003 -15.603 -1.289 1.00 93.06 101 GLU A CA 1
ATOM 748 C C . GLU A 1 101 ? -4.212 -14.661 -1.404 1.00 93.06 101 GLU A C 1
ATOM 750 O O . GLU A 1 101 ? -5.332 -15.090 -1.691 1.00 93.06 101 GLU A O 1
ATOM 755 N N . VAL A 1 102 ? -3.989 -13.358 -1.202 1.00 94.12 102 VAL A N 1
ATOM 756 C CA . VAL A 1 102 ? -5.026 -12.329 -1.350 1.00 94.12 102 VAL A CA 1
ATOM 757 C C . VAL A 1 102 ? -5.411 -12.188 -2.817 1.00 94.12 102 VAL A C 1
ATOM 759 O O . VAL A 1 102 ? -6.596 -12.105 -3.128 1.00 94.12 102 VAL A O 1
ATOM 762 N N . ILE A 1 103 ? -4.430 -12.209 -3.723 1.00 94.25 103 ILE A N 1
ATOM 763 C CA . ILE A 1 103 ? -4.667 -12.163 -5.171 1.00 94.25 103 ILE A CA 1
ATOM 764 C C . ILE A 1 103 ? -5.474 -13.387 -5.620 1.00 94.25 103 ILE A C 1
ATOM 766 O O . ILE A 1 103 ? -6.442 -13.228 -6.360 1.00 94.25 103 ILE A O 1
ATOM 770 N N . ASP A 1 104 ? -5.136 -14.584 -5.135 1.00 94.31 104 ASP A N 1
ATOM 771 C CA . ASP A 1 104 ? -5.861 -15.816 -5.460 1.00 94.31 104 ASP A CA 1
ATOM 772 C C . ASP A 1 104 ? -7.320 -15.754 -4.980 1.00 94.31 104 ASP A C 1
ATOM 774 O O . ASP A 1 104 ? -8.244 -16.053 -5.739 1.00 94.31 104 ASP A O 1
ATOM 778 N N . LYS A 1 105 ? -7.561 -15.278 -3.753 1.00 93.88 105 LYS A N 1
ATOM 779 C CA . LYS A 1 105 ? -8.926 -15.072 -3.239 1.00 93.88 105 LYS A CA 1
ATOM 780 C C . LYS A 1 105 ? -9.682 -13.966 -3.967 1.00 93.88 105 LYS A C 1
ATOM 782 O O . LYS A 1 105 ? -10.892 -14.054 -4.114 1.00 93.88 105 LYS A O 1
ATOM 787 N N . LEU A 1 106 ? -9.011 -12.922 -4.435 1.00 93.31 106 LEU A N 1
ATOM 788 C CA . LEU A 1 106 ? -9.642 -11.898 -5.267 1.00 93.31 106 LEU A CA 1
ATOM 789 C C . LEU A 1 106 ? -10.002 -12.442 -6.653 1.00 93.31 106 LEU A C 1
ATOM 791 O O . LEU A 1 106 ? -11.061 -12.109 -7.186 1.00 93.31 106 LEU A O 1
ATOM 795 N N . ALA A 1 107 ? -9.170 -13.320 -7.213 1.00 92.88 107 ALA A N 1
ATOM 796 C CA . ALA A 1 107 ? -9.434 -13.977 -8.486 1.00 92.88 107 ALA A CA 1
ATOM 797 C C . ALA A 1 107 ? -10.659 -14.900 -8.421 1.00 92.88 107 ALA A C 1
ATOM 799 O O . ALA A 1 107 ? -11.495 -14.845 -9.322 1.00 92.88 107 ALA A O 1
ATOM 800 N N . THR A 1 108 ? -10.836 -15.665 -7.335 1.00 93.69 108 THR A N 1
ATOM 801 C CA . THR A 1 108 ? -12.050 -16.487 -7.137 1.00 93.69 108 THR A CA 1
ATOM 802 C C . THR A 1 108 ? -13.321 -15.653 -6.979 1.00 93.69 108 THR A C 1
ATOM 804 O O . THR A 1 108 ? -14.415 -16.141 -7.241 1.00 93.69 108 THR A O 1
ATOM 807 N N . LEU A 1 109 ? -13.190 -14.381 -6.597 1.00 90.62 109 LEU A N 1
ATOM 808 C CA . LEU A 1 109 ? -14.295 -13.424 -6.506 1.00 90.62 109 LEU A CA 1
ATOM 809 C C . LEU A 1 109 ? -14.512 -12.621 -7.789 1.00 90.62 109 LEU A C 1
ATOM 811 O O . LEU A 1 109 ? -15.306 -11.683 -7.777 1.00 90.62 109 LEU A O 1
ATOM 815 N N . HIS A 1 110 ? -13.807 -12.956 -8.875 1.00 88.88 110 HIS A N 1
ATOM 816 C CA . HIS A 1 110 ? -13.805 -12.199 -10.129 1.00 88.88 110 HIS A CA 1
ATOM 817 C C . HIS A 1 110 ? -13.419 -10.716 -9.949 1.00 88.88 110 HIS A C 1
ATOM 819 O O . HIS A 1 110 ? -13.826 -9.856 -10.728 1.00 88.88 110 HIS A O 1
ATOM 825 N N . LYS A 1 111 ? -12.611 -10.417 -8.922 1.00 90.00 111 LYS A N 1
ATOM 826 C CA . LYS A 1 111 ? -12.110 -9.081 -8.553 1.00 90.00 111 LYS A CA 1
ATOM 827 C C . LYS A 1 111 ? -10.575 -9.038 -8.543 1.00 90.00 111 LYS A C 1
ATOM 829 O O . LYS A 1 111 ? -9.970 -8.382 -7.699 1.00 90.00 111 LYS A O 1
ATOM 834 N N . ALA A 1 112 ? -9.936 -9.784 -9.447 1.00 89.44 112 ALA A N 1
ATOM 835 C CA . ALA A 1 112 ? -8.479 -9.830 -9.539 1.00 89.44 112 ALA A CA 1
ATOM 836 C C . ALA A 1 112 ? -7.908 -8.431 -9.857 1.00 89.44 112 ALA A C 1
ATOM 838 O O . ALA A 1 112 ? -8.367 -7.810 -10.820 1.00 89.44 112 ALA A O 1
ATOM 839 N N . PRO A 1 113 ? -6.913 -7.942 -9.093 1.00 91.31 113 PRO A N 1
ATOM 840 C CA . PRO A 1 113 ? -6.287 -6.653 -9.369 1.00 91.31 113 PRO A CA 1
ATOM 841 C C . PRO A 1 113 ? -5.487 -6.704 -10.672 1.00 91.31 113 PRO A C 1
ATOM 843 O O . PRO A 1 113 ? -4.935 -7.747 -11.026 1.00 91.31 113 PRO A O 1
ATOM 846 N N . GLN A 1 114 ? -5.349 -5.570 -11.360 1.00 91.31 114 GLN A N 1
ATOM 847 C CA . GLN A 1 114 ? -4.514 -5.479 -12.564 1.00 91.31 114 GLN A CA 1
ATOM 848 C C . GLN A 1 114 ? -3.017 -5.484 -12.255 1.00 91.31 114 GLN A C 1
ATOM 850 O O . GLN A 1 114 ? -2.219 -5.935 -13.071 1.00 91.31 114 GLN A O 1
ATOM 855 N N . SER A 1 115 ? -2.641 -5.001 -11.073 1.00 92.25 115 SER A N 1
ATOM 856 C CA . SER A 1 115 ? -1.267 -4.981 -10.581 1.00 92.25 115 SER A CA 1
ATOM 857 C C . SER A 1 115 ? -1.241 -5.415 -9.124 1.00 92.25 115 SER A C 1
ATOM 859 O O . SER A 1 115 ? -2.157 -5.108 -8.366 1.00 92.25 115 SER A O 1
ATOM 861 N N . ALA A 1 116 ? -0.188 -6.113 -8.701 1.00 93.69 116 ALA A N 1
ATOM 862 C CA . ALA A 1 116 ? 0.020 -6.400 -7.283 1.00 93.69 116 ALA A CA 1
ATOM 863 C C . ALA A 1 116 ? 0.661 -5.225 -6.539 1.00 93.69 116 ALA A C 1
ATOM 865 O O . ALA A 1 116 ? 0.603 -5.183 -5.315 1.00 93.69 116 ALA A O 1
ATOM 866 N N . VAL A 1 117 ? 1.270 -4.276 -7.252 1.00 93.38 117 VAL A N 1
ATOM 867 C CA . VAL A 1 117 ? 2.070 -3.209 -6.649 1.00 93.38 117 VAL A CA 1
ATOM 868 C C . VAL A 1 117 ? 1.177 -2.227 -5.888 1.00 93.38 117 VAL A C 1
ATOM 870 O O . VAL A 1 117 ? 0.138 -1.784 -6.385 1.00 93.38 117 VAL A O 1
ATOM 873 N N . ILE A 1 118 ? 1.605 -1.896 -4.673 1.00 94.50 118 ILE A N 1
ATOM 874 C CA . ILE A 1 118 ? 1.008 -0.897 -3.794 1.00 94.50 118 ILE A CA 1
ATOM 875 C C . ILE A 1 118 ? 1.889 0.349 -3.823 1.00 94.50 118 ILE A C 1
ATOM 877 O O . ILE A 1 118 ? 3.099 0.282 -3.597 1.00 94.50 118 ILE A O 1
ATOM 881 N N . ALA A 1 119 ? 1.269 1.493 -4.074 1.00 94.12 119 ALA A N 1
ATOM 882 C CA . ALA A 1 119 ? 1.924 2.786 -4.114 1.00 94.12 119 ALA A CA 1
ATOM 883 C C . ALA A 1 119 ? 1.282 3.782 -3.143 1.00 94.12 119 ALA A C 1
ATOM 885 O O . ALA A 1 119 ? 0.131 3.638 -2.722 1.00 94.12 119 ALA A O 1
ATOM 886 N N . VAL A 1 120 ? 2.038 4.818 -2.802 1.00 93.19 120 VAL A N 1
ATOM 887 C CA . VAL A 1 120 ? 1.612 5.949 -1.976 1.00 93.19 120 VAL A CA 1
ATOM 888 C C . VAL A 1 120 ? 1.980 7.234 -2.704 1.00 93.19 120 VAL A C 1
ATOM 890 O O . VAL A 1 120 ? 3.039 7.319 -3.330 1.00 93.19 120 VAL A O 1
ATOM 893 N N . ARG A 1 121 ? 1.103 8.236 -2.625 1.00 92.00 121 ARG A N 1
ATOM 894 C CA . ARG A 1 121 ? 1.389 9.594 -3.093 1.00 92.00 121 ARG A CA 1
ATOM 895 C C . ARG A 1 121 ? 1.659 10.502 -1.908 1.00 92.00 121 ARG A C 1
ATOM 897 O O . ARG A 1 121 ? 1.046 10.341 -0.852 1.00 92.00 121 ARG A O 1
ATOM 904 N N . ASP A 1 122 ? 2.505 11.494 -2.117 1.00 90.44 122 ASP A N 1
ATOM 905 C CA . ASP A 1 122 ? 2.722 12.563 -1.142 1.00 90.44 122 ASP A CA 1
ATOM 906 C C . ASP A 1 122 ? 1.430 13.316 -0.782 1.00 90.44 122 ASP A C 1
ATOM 908 O O . ASP A 1 122 ? 1.226 13.628 0.387 1.00 90.44 122 ASP A O 1
ATOM 912 N N . ASP A 1 123 ? 0.510 13.502 -1.734 1.00 89.56 123 ASP A N 1
ATOM 913 C CA . ASP A 1 123 ? -0.843 14.027 -1.485 1.00 89.56 123 ASP A CA 1
ATOM 914 C C . ASP A 1 123 ? -1.591 13.223 -0.408 1.00 89.56 123 ASP A C 1
ATOM 916 O O . ASP A 1 123 ? -2.234 13.786 0.481 1.00 89.56 123 ASP A O 1
ATOM 920 N N . ASP A 1 124 ? -1.534 11.888 -0.490 1.00 89.38 124 ASP A N 1
ATOM 921 C CA . ASP A 1 124 ? -2.250 11.005 0.432 1.00 89.38 124 ASP A CA 1
ATOM 922 C C . ASP A 1 124 ? -1.576 11.020 1.826 1.00 89.38 124 ASP A C 1
ATOM 924 O O . ASP A 1 124 ? -2.277 11.005 2.842 1.00 89.38 124 ASP A O 1
ATOM 928 N N . ILE A 1 125 ? -0.243 11.167 1.892 1.00 88.31 125 ILE A N 1
ATOM 929 C CA . ILE A 1 125 ? 0.505 11.379 3.148 1.00 88.31 125 ILE A CA 1
ATOM 930 C C . ILE A 1 125 ? 0.141 12.731 3.770 1.00 88.31 125 ILE A C 1
ATOM 932 O O . ILE A 1 125 ? -0.206 12.792 4.947 1.00 88.31 125 ILE A O 1
ATOM 936 N N . LEU A 1 126 ? 0.140 13.812 2.989 1.00 89.44 126 LEU A N 1
ATOM 937 C CA . LEU A 1 126 ? -0.232 15.151 3.452 1.00 89.44 126 LEU A CA 1
ATOM 938 C C . LEU A 1 126 ? -1.662 15.161 4.003 1.00 89.44 126 LEU A C 1
ATOM 940 O O . LEU A 1 126 ? -1.941 15.717 5.069 1.00 89.44 126 LEU A O 1
ATOM 944 N N . HIS A 1 127 ? -2.586 14.496 3.308 1.00 86.25 127 HIS A N 1
ATOM 945 C CA . HIS A 1 127 ? -3.959 14.332 3.771 1.00 86.25 127 HIS A CA 1
ATOM 946 C C . HIS A 1 127 ? -4.085 13.481 5.035 1.00 86.25 127 HIS A C 1
ATOM 948 O O . HIS A 1 127 ? -5.048 13.675 5.791 1.00 86.25 127 HIS A O 1
ATOM 954 N N . ALA A 1 128 ? -3.183 12.528 5.259 1.00 82.69 128 ALA A N 1
ATOM 955 C CA . ALA A 1 128 ? -3.130 11.764 6.495 1.00 82.69 128 ALA A CA 1
ATOM 956 C C . ALA A 1 128 ? -2.605 12.632 7.644 1.00 82.69 128 ALA A C 1
ATOM 958 O O . ALA A 1 128 ? -3.302 12.787 8.644 1.00 82.69 128 ALA A O 1
ATOM 959 N N . LEU A 1 129 ? -1.450 13.275 7.464 1.00 82.19 129 LEU A N 1
ATOM 960 C CA . LEU A 1 129 ? -0.729 14.040 8.489 1.00 82.19 129 LEU A CA 1
ATOM 961 C C . LEU A 1 129 ? -1.385 15.370 8.890 1.00 82.19 129 LEU A C 1
ATOM 963 O O . LEU A 1 129 ? -0.895 16.044 9.787 1.00 82.19 129 LEU A O 1
ATOM 967 N N . ARG A 1 130 ? -2.502 15.755 8.266 1.00 79.31 130 ARG A N 1
ATOM 968 C CA . ARG A 1 130 ? -3.182 17.025 8.543 1.00 79.31 130 ARG A CA 1
ATOM 969 C C . ARG A 1 130 ? -3.566 17.176 10.023 1.00 79.31 130 ARG A C 1
ATOM 971 O O . ARG A 1 130 ? -4.318 16.358 10.559 1.00 79.31 130 ARG A O 1
ATOM 978 N N . ASP A 1 131 ? -3.200 18.316 10.608 1.00 63.19 131 ASP A N 1
ATOM 979 C CA . ASP A 1 131 ? -3.421 18.693 12.017 1.00 63.19 131 ASP A CA 1
ATOM 980 C C . ASP A 1 131 ? -4.861 18.429 12.504 1.00 63.19 131 ASP A C 1
ATOM 982 O O . ASP A 1 131 ? -5.088 17.890 13.584 1.00 63.19 131 ASP A O 1
ATOM 986 N N . SER A 1 132 ? -5.868 18.693 11.660 1.00 62.66 132 SER A N 1
ATOM 987 C CA . SER A 1 132 ? -7.289 18.453 11.977 1.00 62.66 132 SER A CA 1
ATOM 988 C C . SER A 1 132 ? -7.652 16.990 12.285 1.00 62.66 132 SER A C 1
ATOM 990 O O . SER A 1 132 ? -8.665 16.731 12.934 1.00 62.66 132 SER A O 1
ATOM 992 N N . LYS A 1 133 ? -6.873 16.025 11.778 1.00 67.38 133 LYS A N 1
ATOM 993 C CA . LYS A 1 133 ? -7.069 14.588 12.019 1.00 67.38 133 LYS A CA 1
ATOM 994 C C . LYS A 1 133 ? -6.238 14.101 13.201 1.00 67.38 133 LYS A C 1
ATOM 996 O O . LYS A 1 133 ? -6.708 13.232 13.934 1.00 67.38 133 LYS A O 1
ATOM 1001 N N . GLN A 1 134 ? -5.057 14.690 13.402 1.00 66.50 134 GLN A N 1
ATOM 1002 C CA . GLN A 1 134 ? -4.230 14.458 14.586 1.00 66.50 134 GLN A CA 1
ATOM 1003 C C . GLN A 1 134 ? -4.935 14.953 15.853 1.00 66.50 134 GLN A C 1
ATOM 1005 O O . GLN A 1 134 ? -5.067 14.195 16.806 1.00 66.50 134 GLN A O 1
ATOM 1010 N N . ALA A 1 135 ? -5.529 16.151 15.816 1.00 61.09 135 ALA A N 1
ATOM 1011 C CA . ALA A 1 135 ? -6.302 16.712 16.927 1.00 61.09 135 ALA A CA 1
ATOM 1012 C C . ALA A 1 135 ? -7.517 15.854 17.331 1.00 61.09 135 ALA A C 1
ATOM 1014 O O . ALA A 1 135 ? -7.992 15.937 18.457 1.00 61.09 135 ALA A O 1
ATOM 1015 N N . LYS A 1 136 ? -8.026 15.015 16.419 1.00 65.12 136 LYS A N 1
ATOM 1016 C CA . LYS A 1 136 ? -9.140 14.092 16.685 1.00 65.12 136 LYS A CA 1
ATOM 1017 C C . LYS A 1 136 ? -8.683 12.704 17.149 1.00 65.12 136 LYS A C 1
ATOM 1019 O O . LYS A 1 136 ? -9.538 11.864 17.410 1.00 65.12 136 LYS A O 1
ATOM 1024 N N . GLY A 1 137 ? -7.374 12.433 17.195 1.00 67.62 137 GLY A N 1
ATOM 1025 C CA . GLY A 1 137 ? -6.825 11.112 17.527 1.00 67.62 137 GLY A CA 1
ATOM 1026 C C . GLY A 1 137 ? -7.210 10.011 16.530 1.00 67.62 137 GLY A C 1
ATOM 1027 O O . GLY A 1 137 ? -7.196 8.835 16.871 1.00 67.62 137 GLY A O 1
ATOM 1028 N N . ILE A 1 138 ? -7.612 10.385 15.309 1.00 72.56 138 ILE A N 1
ATOM 1029 C CA . ILE A 1 138 ? -8.094 9.434 14.294 1.00 72.56 138 ILE A CA 1
ATOM 1030 C C . ILE A 1 138 ? -6.940 8.947 13.414 1.00 72.56 138 ILE A C 1
ATOM 1032 O O . ILE A 1 138 ? -7.047 7.883 12.812 1.00 72.56 138 ILE A O 1
ATOM 1036 N N . ASN A 1 139 ? -5.851 9.710 13.299 1.00 78.75 139 ASN A N 1
ATOM 1037 C CA . ASN A 1 139 ? -4.746 9.385 12.400 1.00 78.75 139 ASN A CA 1
ATOM 1038 C C . ASN A 1 139 ? -3.674 8.522 13.078 1.00 78.75 139 ASN A C 1
ATOM 1040 O O . ASN A 1 139 ? -3.424 8.675 14.271 1.00 78.75 139 ASN A O 1
ATOM 1044 N N . LEU A 1 140 ? -3.016 7.662 12.298 1.00 82.94 140 LEU A N 1
ATOM 1045 C CA . LEU A 1 140 ? -1.833 6.934 12.765 1.00 82.94 140 LEU A CA 1
ATOM 1046 C C . LEU A 1 140 ? -0.628 7.880 12.930 1.00 82.94 140 LEU A C 1
ATOM 1048 O O . LEU A 1 140 ? -0.556 8.893 12.220 1.00 82.94 140 LEU A O 1
ATOM 1052 N N . PRO A 1 141 ? 0.306 7.572 13.852 1.00 85.06 141 PRO A N 1
ATOM 1053 C CA . PRO A 1 141 ? 1.490 8.395 14.084 1.00 85.06 141 PRO A CA 1
ATOM 1054 C C . PRO A 1 141 ? 2.380 8.470 12.838 1.00 85.06 141 PRO A C 1
ATOM 1056 O O . PRO A 1 141 ? 2.346 7.589 11.977 1.00 85.06 141 PRO A O 1
ATOM 1059 N N . THR A 1 142 ? 3.204 9.514 12.746 1.00 86.12 142 THR A N 1
ATOM 1060 C CA . THR A 1 142 ? 4.181 9.697 11.655 1.00 86.12 142 THR A CA 1
ATOM 1061 C C . THR A 1 142 ? 5.113 8.495 11.519 1.00 86.12 142 THR A C 1
ATOM 1063 O O . THR A 1 142 ? 5.316 8.009 10.411 1.00 86.12 142 THR A O 1
ATOM 1066 N N . GLU A 1 143 ? 5.560 7.929 12.642 1.00 88.50 143 GLU A N 1
ATOM 1067 C CA . GLU A 1 143 ? 6.418 6.737 12.688 1.00 88.50 143 GLU A CA 1
ATOM 1068 C C . GLU A 1 143 ? 5.815 5.526 11.957 1.00 88.50 143 GLU A C 1
ATOM 1070 O O . GLU A 1 143 ? 6.537 4.722 11.364 1.00 88.50 143 GLU A O 1
ATOM 1075 N N . PHE A 1 144 ? 4.482 5.395 11.967 1.00 90.31 144 PHE A N 1
ATOM 1076 C CA . PHE A 1 144 ? 3.798 4.337 11.227 1.00 90.31 144 PHE A CA 1
ATOM 1077 C C . PHE A 1 144 ? 3.946 4.541 9.716 1.00 90.31 144 PHE A C 1
ATOM 1079 O O . PHE A 1 144 ? 4.188 3.584 8.983 1.00 90.31 144 PHE A O 1
ATOM 1086 N N . TRP A 1 145 ? 3.818 5.785 9.246 1.00 90.31 145 TRP A N 1
ATOM 1087 C CA . TRP A 1 145 ? 3.967 6.125 7.831 1.00 90.31 145 TRP A CA 1
ATOM 1088 C C . TRP A 1 145 ? 5.404 5.949 7.346 1.00 90.31 145 TRP A C 1
ATOM 1090 O O . TRP A 1 145 ? 5.602 5.461 6.238 1.00 90.31 145 TRP A O 1
ATOM 1100 N N . GLU A 1 146 ? 6.399 6.272 8.172 1.00 91.88 146 GLU A N 1
ATOM 1101 C CA . GLU A 1 146 ? 7.818 6.052 7.853 1.00 91.88 146 GLU A CA 1
ATOM 1102 C C . GLU A 1 146 ? 8.142 4.563 7.658 1.00 91.88 146 GLU A C 1
ATOM 1104 O O . GLU A 1 146 ? 8.906 4.197 6.767 1.00 91.88 146 GLU A O 1
ATOM 1109 N N . LYS A 1 147 ? 7.515 3.687 8.454 1.00 92.06 147 LYS A N 1
ATOM 1110 C CA . LYS A 1 147 ? 7.690 2.225 8.392 1.00 92.06 147 LYS A CA 1
ATOM 1111 C C . LYS A 1 147 ? 6.603 1.517 7.582 1.00 92.06 147 LYS A C 1
ATOM 1113 O O . LYS A 1 147 ? 6.430 0.305 7.704 1.00 92.06 147 LYS A O 1
ATOM 1118 N N . LEU A 1 148 ? 5.857 2.248 6.753 1.00 91.94 148 LEU A N 1
ATOM 1119 C CA . LEU A 1 148 ? 4.721 1.701 6.012 1.00 91.94 148 LEU A CA 1
ATOM 1120 C C . LEU A 1 148 ? 5.075 0.462 5.160 1.00 91.94 148 LEU A C 1
ATOM 1122 O O . LEU A 1 148 ? 4.299 -0.496 5.212 1.00 91.94 148 LEU A O 1
ATOM 1126 N N . PRO A 1 149 ? 6.208 0.414 4.423 1.00 92.50 149 PRO A N 1
ATOM 1127 C CA . PRO A 1 149 ? 6.594 -0.782 3.671 1.00 92.50 149 PRO A CA 1
ATOM 1128 C C . PRO A 1 149 ? 6.718 -2.036 4.540 1.00 92.50 149 PRO A C 1
ATOM 1130 O O . PRO A 1 149 ? 6.244 -3.107 4.166 1.00 92.50 149 PRO A O 1
ATOM 1133 N N . GLU A 1 150 ? 7.314 -1.906 5.723 1.00 92.44 150 GLU A N 1
ATOM 1134 C CA . GLU A 1 150 ? 7.439 -2.999 6.687 1.00 92.44 150 GLU A CA 1
ATOM 1135 C C . GLU A 1 150 ? 6.086 -3.391 7.289 1.00 92.44 150 GLU A C 1
ATOM 1137 O O . GLU A 1 150 ? 5.765 -4.577 7.372 1.00 92.44 150 GLU A O 1
ATOM 1142 N N . LYS A 1 151 ? 5.256 -2.406 7.653 1.00 91.94 151 LYS A N 1
ATOM 1143 C CA . LYS A 1 151 ? 3.922 -2.654 8.213 1.00 91.94 151 LYS A CA 1
ATOM 1144 C C . LYS A 1 151 ? 3.033 -3.407 7.228 1.00 91.94 151 LYS A C 1
ATOM 1146 O O . LYS A 1 151 ? 2.428 -4.398 7.610 1.00 91.94 151 LYS A O 1
ATOM 1151 N N . LEU A 1 152 ? 3.012 -3.024 5.949 1.00 91.38 152 LEU A N 1
ATOM 1152 C CA . LEU A 1 152 ? 2.186 -3.683 4.925 1.00 91.38 152 LEU A CA 1
ATOM 1153 C C . LEU A 1 152 ? 2.503 -5.173 4.717 1.00 91.38 152 LEU A C 1
ATOM 1155 O O . LEU A 1 152 ? 1.642 -5.894 4.216 1.00 91.38 152 LEU A O 1
ATOM 1159 N N . ARG A 1 153 ? 3.696 -5.642 5.107 1.00 90.06 153 ARG A N 1
ATOM 1160 C CA . ARG A 1 153 ? 4.053 -7.069 5.064 1.00 90.06 153 ARG A CA 1
ATOM 1161 C C . ARG A 1 153 ? 3.483 -7.872 6.228 1.00 90.06 153 ARG A C 1
ATOM 1163 O O . ARG A 1 153 ? 3.253 -9.063 6.067 1.00 90.06 153 ARG A O 1
ATOM 1170 N N . ASN A 1 154 ? 3.242 -7.219 7.363 1.00 90.00 154 ASN A N 1
ATOM 1171 C CA . ASN A 1 154 ? 2.799 -7.855 8.599 1.00 90.00 154 ASN A CA 1
ATOM 1172 C C . ASN A 1 154 ? 1.425 -7.325 9.060 1.00 90.00 154 ASN A C 1
ATOM 1174 O O . ASN A 1 154 ? 1.316 -6.810 10.178 1.00 90.00 154 ASN A O 1
ATOM 1178 N N . PRO A 1 155 ? 0.364 -7.394 8.230 1.00 92.56 155 PRO A N 1
ATOM 1179 C CA . PRO A 1 155 ? -0.981 -7.120 8.713 1.00 92.56 155 PRO A CA 1
ATOM 1180 C C . PRO A 1 155 ? -1.448 -8.230 9.662 1.00 92.56 155 PRO A C 1
ATOM 1182 O O . PRO A 1 155 ? -0.942 -9.346 9.628 1.00 92.56 155 PRO A O 1
ATOM 1185 N N . SER A 1 156 ? -2.452 -7.937 10.484 1.00 91.94 156 SER A N 1
ATOM 1186 C CA . SER A 1 156 ? -3.201 -8.942 11.252 1.00 91.94 156 SER A CA 1
ATOM 1187 C C . SER A 1 156 ? -4.330 -9.540 10.410 1.00 91.94 156 SER A C 1
ATOM 1189 O O . SER A 1 156 ? -4.578 -10.743 10.445 1.00 91.94 156 SER A O 1
ATOM 1191 N N . ALA A 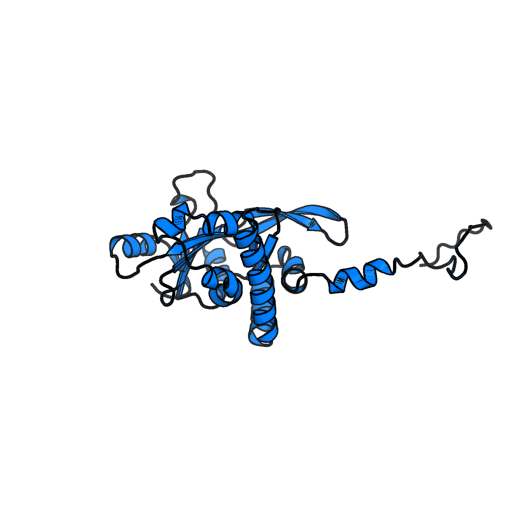1 157 ? -4.983 -8.702 9.599 1.00 92.62 157 ALA A N 1
ATOM 1192 C CA . ALA A 1 157 ? -5.999 -9.130 8.647 1.00 92.62 157 ALA A CA 1
ATOM 1193 C C . ALA A 1 157 ? -6.034 -8.226 7.411 1.00 92.62 157 ALA A C 1
ATOM 1195 O O . ALA A 1 157 ? -5.723 -7.035 7.480 1.00 92.62 157 ALA A O 1
ATOM 1196 N N . ILE A 1 158 ? -6.469 -8.785 6.283 1.00 94.00 158 ILE A N 1
ATOM 1197 C CA . ILE A 1 158 ? -6.777 -8.030 5.064 1.00 94.00 158 ILE A CA 1
ATOM 1198 C C . ILE A 1 158 ? -8.239 -8.280 4.720 1.00 94.00 158 ILE A C 1
ATOM 1200 O O . ILE A 1 158 ? -8.644 -9.421 4.491 1.00 94.00 158 ILE A O 1
ATOM 1204 N N . LEU A 1 159 ? -9.029 -7.213 4.676 1.00 93.50 159 LEU A N 1
ATOM 1205 C CA . LEU A 1 159 ? -10.460 -7.260 4.391 1.00 93.50 159 LEU A CA 1
ATOM 1206 C C . LEU A 1 159 ? -10.762 -6.593 3.053 1.00 93.50 159 LEU A C 1
ATOM 1208 O O . LEU A 1 159 ? -10.136 -5.601 2.687 1.00 93.50 159 LEU A O 1
ATOM 1212 N N . LEU A 1 160 ? -11.772 -7.096 2.357 1.00 93.38 160 LEU A N 1
ATOM 1213 C CA . LEU A 1 160 ? -12.335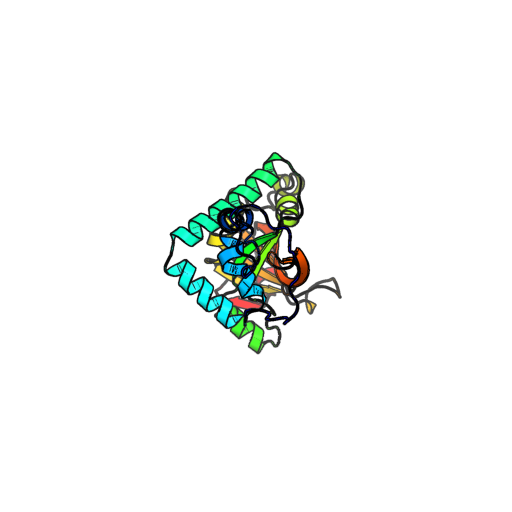 -6.492 1.163 1.00 93.38 160 LEU A CA 1
ATOM 1214 C C . LEU A 1 160 ? -13.589 -5.704 1.526 1.00 93.38 160 LEU A C 1
ATOM 1216 O O . LEU A 1 160 ? -14.613 -6.286 1.895 1.00 93.38 160 LEU A O 1
ATOM 1220 N N . GLN A 1 161 ? -13.516 -4.391 1.342 1.00 91.12 161 GLN A N 1
ATOM 1221 C CA . GLN A 1 161 ? -14.687 -3.544 1.219 1.00 91.12 161 GLN A CA 1
ATOM 1222 C C . GLN A 1 161 ? -15.051 -3.442 -0.262 1.00 91.12 161 GLN A C 1
ATOM 1224 O O . GLN A 1 161 ? -14.359 -2.800 -1.058 1.00 91.12 161 GLN A O 1
ATOM 1229 N N . ALA A 1 162 ? -16.146 -4.097 -0.623 1.00 87.44 162 ALA A N 1
ATOM 1230 C CA . ALA A 1 162 ? -16.616 -4.146 -1.995 1.00 87.44 162 ALA A CA 1
ATOM 1231 C C . ALA A 1 162 ? -17.207 -2.788 -2.421 1.00 87.44 162 ALA A C 1
ATOM 1233 O O . ALA A 1 162 ? -17.846 -2.111 -1.609 1.00 87.44 162 ALA A O 1
ATOM 1234 N N . LYS A 1 163 ? -17.049 -2.395 -3.691 1.00 85.75 163 LYS A N 1
ATOM 1235 C CA . LYS A 1 163 ? -17.625 -1.148 -4.235 1.00 85.75 163 LYS A CA 1
ATOM 1236 C C . LYS A 1 163 ? -19.133 -1.037 -3.986 1.00 85.75 163 LYS A C 1
ATOM 1238 O O . LYS A 1 163 ? -19.637 0.054 -3.747 1.00 85.75 163 LYS A O 1
ATOM 1243 N N . GLU A 1 164 ? -19.847 -2.165 -3.985 1.00 80.62 164 GLU A N 1
ATOM 1244 C CA . GLU A 1 164 ? -21.293 -2.236 -3.752 1.00 80.62 164 GLU A CA 1
ATOM 1245 C C . GLU A 1 164 ? -21.681 -1.812 -2.326 1.00 80.62 164 GLU A C 1
ATOM 1247 O O . GLU A 1 164 ? -22.784 -1.325 -2.097 1.00 80.62 164 GLU A O 1
ATOM 1252 N N . GLN A 1 165 ? -20.765 -1.963 -1.366 1.00 78.19 165 GLN A N 1
ATOM 1253 C CA . GLN A 1 165 ? -20.958 -1.567 0.031 1.00 78.19 165 GLN A CA 1
ATOM 1254 C C . GLN A 1 165 ? -20.654 -0.079 0.261 1.00 78.19 165 GLN A C 1
ATOM 1256 O O . GLN A 1 165 ? -20.812 0.432 1.373 1.00 78.19 165 GLN A O 1
ATOM 1261 N N . GLN A 1 166 ? -20.178 0.632 -0.762 1.00 79.44 166 GLN A N 1
ATOM 1262 C CA . GLN A 1 166 ? -19.796 2.031 -0.660 1.00 79.44 166 GLN A CA 1
ATOM 1263 C C . GLN A 1 166 ? -20.915 2.935 -1.184 1.00 79.44 166 GLN A C 1
ATOM 1265 O O . GLN A 1 166 ? -21.570 2.656 -2.182 1.00 79.44 166 GLN A O 1
ATOM 1270 N N . ARG A 1 167 ? -21.118 4.078 -0.515 1.00 73.69 167 ARG A N 1
ATOM 1271 C CA . ARG A 1 167 ? -22.177 5.044 -0.874 1.00 73.69 167 ARG A CA 1
ATOM 1272 C C . ARG A 1 167 ? -22.005 5.655 -2.270 1.00 73.69 167 ARG A C 1
ATOM 1274 O O . ARG A 1 167 ? -22.955 6.204 -2.817 1.00 73.69 167 ARG A O 1
ATOM 1281 N N . ASN A 1 168 ? -20.795 5.619 -2.823 1.00 77.19 168 ASN A N 1
ATOM 1282 C CA . ASN A 1 168 ? -20.478 6.221 -4.111 1.00 77.19 168 ASN A CA 1
ATOM 1283 C C . ASN A 1 168 ? -20.543 5.163 -5.224 1.00 77.19 168 ASN A C 1
ATOM 1285 O O . ASN A 1 168 ? -19.794 4.193 -5.197 1.00 77.19 168 ASN A O 1
ATOM 1289 N N . LYS A 1 169 ? -21.388 5.391 -6.238 1.00 67.69 169 LYS A N 1
ATOM 1290 C CA . LYS A 1 169 ? -21.549 4.491 -7.396 1.00 67.69 169 LYS A CA 1
ATOM 1291 C C . LYS A 1 169 ? -20.272 4.321 -8.231 1.00 67.69 169 LYS A C 1
ATOM 1293 O O . LYS A 1 169 ? -20.106 3.291 -8.872 1.00 67.69 169 LYS A O 1
ATOM 1298 N N . ASN A 1 170 ? -19.365 5.300 -8.191 1.00 72.62 170 ASN A N 1
ATOM 1299 C CA . ASN A 1 170 ? -18.083 5.275 -8.905 1.00 72.62 170 ASN A CA 1
ATOM 1300 C C . ASN A 1 170 ? -16.920 4.822 -8.011 1.00 72.62 170 ASN A C 1
ATOM 1302 O O . ASN A 1 170 ? -15.754 5.122 -8.289 1.00 72.62 170 ASN A O 1
ATOM 1306 N N . ALA A 1 171 ? -17.220 4.180 -6.884 1.00 78.69 171 ALA A N 1
ATOM 1307 C CA . ALA A 1 171 ? -16.180 3.707 -5.999 1.00 78.69 171 ALA A CA 1
ATOM 1308 C C . ALA A 1 171 ? -15.494 2.454 -6.563 1.00 78.69 171 ALA A C 1
ATOM 1310 O O . ALA A 1 171 ? -16.071 1.683 -7.330 1.00 78.69 171 ALA A O 1
ATOM 1311 N N . SER A 1 172 ? -14.228 2.290 -6.199 1.00 84.06 172 SER A N 1
ATOM 1312 C CA . SER A 1 172 ? -13.437 1.104 -6.534 1.00 84.06 172 SER A CA 1
ATOM 1313 C C . SER A 1 172 ? -13.372 0.224 -5.297 1.00 84.06 172 SER A C 1
ATOM 1315 O O . SER A 1 172 ? -13.496 0.741 -4.188 1.00 84.06 172 SER A O 1
ATOM 1317 N N . ASP A 1 173 ? -13.132 -1.071 -5.477 1.00 90.88 173 ASP A N 1
ATOM 1318 C CA . ASP A 1 173 ? -12.907 -1.969 -4.348 1.00 90.88 173 ASP A CA 1
ATOM 1319 C C . ASP A 1 173 ? -11.735 -1.466 -3.479 1.00 90.88 173 ASP A C 1
ATOM 1321 O O . ASP A 1 173 ? -10.734 -0.933 -3.978 1.00 90.88 173 ASP A O 1
ATOM 1325 N N . VAL A 1 174 ? -11.890 -1.577 -2.159 1.00 92.19 174 VAL A N 1
ATOM 1326 C CA . VAL A 1 174 ? -10.903 -1.112 -1.178 1.00 92.19 174 VAL A CA 1
ATOM 1327 C C . VAL A 1 174 ? -10.478 -2.280 -0.306 1.00 92.19 174 VAL A C 1
ATOM 1329 O O . VAL A 1 174 ? -11.307 -2.979 0.273 1.00 92.19 174 VAL A O 1
ATOM 1332 N N . LEU A 1 175 ? -9.170 -2.458 -0.181 1.00 93.38 175 LEU A N 1
ATOM 1333 C CA . LEU A 1 175 ? -8.556 -3.401 0.737 1.00 93.38 175 LEU A CA 1
ATOM 1334 C C . LEU A 1 175 ? -8.214 -2.686 2.039 1.00 93.38 175 LEU A C 1
ATOM 1336 O O . LEU A 1 175 ? -7.555 -1.646 2.042 1.00 93.38 175 LEU A O 1
ATOM 1340 N N . LEU A 1 176 ? -8.675 -3.241 3.150 1.00 92.44 176 LEU A N 1
ATOM 1341 C CA . LEU A 1 176 ? -8.408 -2.743 4.490 1.00 92.44 176 LEU A CA 1
ATOM 1342 C C . LEU A 1 176 ? -7.387 -3.660 5.151 1.00 92.44 176 LEU A C 1
ATOM 1344 O O . LEU A 1 176 ? -7.697 -4.804 5.472 1.00 92.44 176 LEU A O 1
ATOM 1348 N N . PHE A 1 177 ? -6.185 -3.140 5.354 1.00 93.19 177 PHE A N 1
ATOM 1349 C CA . PHE A 1 177 ? -5.135 -3.789 6.128 1.00 93.19 177 PHE A CA 1
ATOM 1350 C C . PHE A 1 177 ? -5.334 -3.394 7.583 1.00 93.19 177 PHE A C 1
ATOM 1352 O O . PHE A 1 177 ? -5.284 -2.206 7.899 1.00 93.19 177 PHE A O 1
ATOM 1359 N N . VAL A 1 178 ? -5.610 -4.364 8.445 1.00 91.06 178 VAL A N 1
ATOM 1360 C CA . VAL A 1 178 ? -5.849 -4.161 9.876 1.00 91.06 178 VAL A CA 1
ATOM 1361 C C . VAL A 1 178 ? -4.609 -4.592 10.647 1.00 91.06 178 VAL A C 1
ATOM 1363 O O . VAL A 1 178 ? -4.043 -5.646 10.363 1.00 91.06 178 VAL A O 1
ATOM 1366 N N . PHE A 1 179 ? -4.209 -3.775 11.615 1.00 89.88 179 PHE A N 1
ATOM 1367 C CA . PHE A 1 179 ? -3.047 -3.967 12.476 1.00 89.88 179 PHE A CA 1
ATOM 1368 C C . PHE A 1 179 ? -3.514 -3.949 13.928 1.00 89.88 179 PHE A C 1
ATOM 1370 O O . PHE A 1 179 ? -3.941 -2.904 14.421 1.00 89.88 179 PHE A O 1
ATOM 1377 N N . ASP A 1 180 ? -3.444 -5.093 14.603 1.00 82.56 180 ASP A N 1
ATOM 1378 C CA . ASP A 1 180 ? -3.836 -5.210 16.011 1.00 82.56 180 ASP A CA 1
ATOM 1379 C C . ASP A 1 180 ? -2.831 -4.495 16.932 1.00 82.56 180 ASP A C 1
ATOM 1381 O O . ASP A 1 180 ? -3.199 -3.665 17.762 1.00 82.56 180 ASP A O 1
ATOM 1385 N N . THR A 1 181 ? -1.532 -4.704 16.689 1.00 78.19 181 THR A N 1
ATOM 1386 C CA . THR A 1 181 ? -0.434 -4.110 17.473 1.00 78.19 181 THR A CA 1
ATOM 1387 C C . THR A 1 181 ? -0.445 -2.584 17.460 1.00 78.19 181 THR A C 1
ATOM 1389 O O . THR A 1 181 ? -0.301 -1.952 18.504 1.00 78.19 181 THR A O 1
ATOM 1392 N N . ASP A 1 182 ? -0.647 -1.988 16.286 1.00 78.00 182 ASP A N 1
ATOM 1393 C CA . ASP A 1 182 ? -0.699 -0.534 16.114 1.00 78.00 182 ASP A CA 1
ATOM 1394 C C . ASP A 1 182 ? -2.115 0.036 16.304 1.00 78.00 182 ASP A C 1
ATOM 1396 O O . ASP A 1 182 ? -2.309 1.245 16.156 1.00 78.00 182 ASP A O 1
ATOM 1400 N N . LYS A 1 183 ? -3.113 -0.822 16.586 1.00 82.56 183 LYS A N 1
ATOM 1401 C CA . LYS A 1 183 ? -4.543 -0.473 16.633 1.00 82.56 183 LYS A CA 1
ATOM 1402 C C . LYS A 1 183 ? -4.936 0.410 15.451 1.00 82.56 183 LYS A C 1
ATOM 1404 O O . LYS A 1 183 ? -5.453 1.518 15.603 1.00 82.56 183 LYS A O 1
ATOM 1409 N N . GLY A 1 184 ? -4.613 -0.049 14.247 1.00 85.62 184 GLY A N 1
ATOM 1410 C CA . GLY A 1 184 ? -4.666 0.748 13.029 1.00 85.62 184 GLY A CA 1
ATOM 1411 C C . GLY A 1 184 ? -5.333 0.026 11.872 1.00 85.62 184 GLY A C 1
ATOM 1412 O O . GLY A 1 184 ? -5.322 -1.197 11.783 1.00 85.62 184 GLY A O 1
ATOM 1413 N N . LYS A 1 185 ? -5.882 0.795 10.932 1.00 89.38 185 LYS A N 1
ATOM 1414 C CA . LYS A 1 185 ? -6.221 0.311 9.592 1.00 89.38 185 LYS A CA 1
ATOM 1415 C C . LYS A 1 185 ? -5.609 1.190 8.520 1.00 89.38 185 LYS A C 1
ATOM 1417 O O . LYS A 1 185 ? -5.622 2.415 8.641 1.00 89.38 185 LYS A O 1
ATOM 1422 N N . VAL A 1 186 ? -5.170 0.570 7.435 1.00 91.12 186 VAL A N 1
ATOM 1423 C CA . VAL A 1 186 ? -4.739 1.234 6.205 1.00 91.12 186 VAL A CA 1
ATOM 1424 C C . VAL A 1 186 ? -5.700 0.850 5.088 1.00 91.12 186 VAL A C 1
ATOM 1426 O O . VAL A 1 186 ? -5.951 -0.328 4.847 1.00 91.12 186 VAL A O 1
ATOM 1429 N N . ALA A 1 187 ? -6.251 1.852 4.408 1.00 91.94 187 ALA A N 1
ATOM 1430 C CA . ALA A 1 187 ? -7.137 1.663 3.270 1.00 91.94 187 ALA A CA 1
ATOM 1431 C C . ALA A 1 187 ? -6.356 1.798 1.959 1.00 91.94 187 ALA A C 1
ATOM 1433 O O . ALA A 1 187 ? -5.825 2.868 1.639 1.00 91.94 187 ALA A O 1
ATOM 1434 N N . VAL A 1 188 ? -6.337 0.716 1.189 1.00 93.94 188 VAL A N 1
ATOM 1435 C CA . VAL A 1 188 ? -5.699 0.609 -0.121 1.00 93.94 188 VAL A CA 1
ATOM 1436 C C . VAL A 1 188 ? -6.787 0.512 -1.181 1.00 93.94 188 VAL A C 1
ATOM 1438 O O . VAL A 1 188 ? -7.545 -0.451 -1.230 1.00 93.94 188 VAL A O 1
ATOM 1441 N N . LYS A 1 189 ? -6.884 1.522 -2.039 1.00 93.06 189 LYS A N 1
ATOM 1442 C CA . LYS A 1 189 ? -7.829 1.533 -3.155 1.00 93.06 189 LYS A CA 1
ATOM 1443 C C . LYS A 1 189 ? -7.256 0.722 -4.314 1.00 93.06 189 LYS A C 1
ATOM 1445 O O . LYS A 1 189 ? -6.144 1.015 -4.751 1.00 93.06 189 LYS A O 1
ATOM 1450 N N . MET A 1 190 ? -8.011 -0.252 -4.812 1.00 92.31 190 MET A N 1
ATOM 1451 C CA . MET A 1 190 ? -7.580 -1.107 -5.917 1.00 92.31 190 MET A CA 1
ATOM 1452 C C . MET A 1 190 ? -7.732 -0.419 -7.276 1.00 92.31 190 MET A C 1
ATOM 1454 O O . MET A 1 190 ? -8.628 0.412 -7.460 1.00 92.31 190 MET A O 1
ATOM 1458 N N . ASP A 1 191 ? -6.853 -0.791 -8.214 1.00 89.56 191 ASP A N 1
ATOM 1459 C CA . ASP A 1 191 ? -6.874 -0.397 -9.632 1.00 89.56 191 ASP A CA 1
ATOM 1460 C C . ASP A 1 191 ? -7.081 1.106 -9.875 1.00 89.56 191 ASP A C 1
ATOM 1462 O O . ASP A 1 191 ? -7.780 1.537 -10.799 1.00 89.56 191 ASP A O 1
ATOM 1466 N N . TYR A 1 192 ? -6.468 1.927 -9.026 1.00 88.56 192 TYR A N 1
ATOM 1467 C CA . TYR A 1 192 ? -6.510 3.368 -9.156 1.00 88.56 192 TYR A CA 1
ATOM 1468 C C . TYR A 1 192 ? -5.601 3.824 -10.295 1.00 88.56 192 TYR A C 1
ATOM 1470 O O . TYR A 1 192 ? -4.437 3.436 -10.383 1.00 88.56 192 TYR A O 1
ATOM 1478 N N . GLU A 1 193 ? -6.140 4.668 -11.167 1.00 87.75 193 GLU A N 1
ATOM 1479 C CA . GLU A 1 193 ? -5.416 5.174 -12.322 1.00 87.75 193 GLU A CA 1
ATOM 1480 C C . GLU A 1 193 ? -4.419 6.268 -11.910 1.00 87.75 193 GLU A C 1
ATOM 1482 O O . GLU A 1 193 ? -4.792 7.318 -11.379 1.00 87.75 193 GLU A O 1
ATOM 1487 N N . VAL A 1 194 ? -3.135 6.015 -12.158 1.00 84.56 194 VAL A N 1
ATOM 1488 C CA . VAL A 1 194 ? -2.023 6.923 -11.870 1.00 84.56 194 VAL A CA 1
ATOM 1489 C C . VAL A 1 194 ? -1.213 7.146 -13.141 1.00 84.56 194 VAL A C 1
ATOM 1491 O O . VAL A 1 194 ? -0.852 6.204 -13.845 1.00 84.56 194 VAL A O 1
ATOM 1494 N N . LYS A 1 195 ? -0.889 8.409 -13.428 1.00 83.50 195 LYS A N 1
ATOM 1495 C CA . LYS A 1 195 ? -0.014 8.774 -14.546 1.00 83.50 195 LYS A CA 1
ATOM 1496 C C . LYS A 1 195 ? 1.438 8.715 -14.092 1.00 83.50 195 LYS A C 1
ATOM 1498 O O . LYS A 1 195 ? 1.867 9.553 -13.303 1.00 83.50 195 LYS A O 1
ATOM 1503 N N . ILE A 1 196 ? 2.186 7.755 -14.615 1.00 79.12 196 ILE A N 1
ATOM 1504 C CA . ILE A 1 196 ? 3.595 7.539 -14.292 1.00 79.12 196 ILE A CA 1
ATOM 1505 C C . ILE A 1 196 ? 4.419 8.047 -15.465 1.00 79.12 196 ILE A C 1
ATOM 1507 O O . ILE A 1 196 ? 4.088 7.798 -16.622 1.00 79.12 196 ILE A O 1
ATOM 1511 N N . LYS A 1 197 ? 5.471 8.811 -15.176 1.00 76.19 197 LYS A N 1
ATOM 1512 C CA . LYS A 1 197 ? 6.424 9.222 -16.203 1.00 76.19 197 LYS A CA 1
ATOM 1513 C C . LYS A 1 197 ? 7.387 8.066 -16.441 1.00 76.19 197 LYS A C 1
ATOM 1515 O O . LYS A 1 197 ? 8.107 7.674 -15.527 1.00 76.19 197 LYS A O 1
ATOM 1520 N N . ASP A 1 198 ? 7.400 7.549 -17.657 1.00 68.38 198 ASP A N 1
ATOM 1521 C CA . ASP A 1 198 ? 8.402 6.589 -18.080 1.00 68.38 198 ASP A CA 1
ATOM 1522 C C . ASP A 1 198 ? 9.779 7.269 -18.102 1.00 68.38 198 ASP A C 1
ATOM 1524 O O . ASP A 1 198 ? 9.956 8.354 -18.665 1.00 68.38 198 ASP A O 1
ATOM 1528 N N . THR A 1 199 ? 10.746 6.650 -17.435 1.00 63.69 199 THR A N 1
ATOM 1529 C CA . THR A 1 199 ? 12.128 7.124 -17.352 1.00 63.69 199 THR A CA 1
ATOM 1530 C C . THR A 1 199 ? 12.867 6.973 -18.676 1.00 63.69 199 THR A C 1
ATOM 1532 O O . THR A 1 199 ? 13.768 7.762 -18.944 1.00 63.69 199 THR A O 1
ATOM 1535 N N . GLU A 1 200 ? 12.487 5.998 -19.508 1.00 64.81 200 GLU A N 1
ATOM 1536 C CA . GLU A 1 200 ? 13.152 5.722 -20.786 1.00 64.81 200 GLU A CA 1
ATOM 1537 C C . GLU A 1 200 ? 12.618 6.626 -21.903 1.00 64.81 200 GLU A C 1
ATOM 1539 O O . GLU A 1 200 ? 13.392 7.219 -22.652 1.00 64.81 200 GLU A O 1
ATOM 1544 N N . THR A 1 201 ? 11.294 6.787 -21.995 1.00 66.44 201 THR A N 1
ATOM 1545 C CA . THR A 1 201 ? 10.662 7.580 -23.067 1.00 66.44 201 THR A CA 1
ATOM 1546 C C . THR A 1 201 ? 10.279 9.003 -22.658 1.00 66.44 201 THR A C 1
ATOM 1548 O O . THR A 1 201 ? 9.917 9.817 -23.509 1.00 66.44 201 THR A O 1
ATOM 1551 N N . GLY A 1 202 ? 10.303 9.326 -21.360 1.00 68.69 202 GLY A N 1
ATOM 1552 C CA . GLY A 1 202 ? 9.877 10.619 -20.817 1.00 68.69 202 GLY A CA 1
ATOM 1553 C C . GLY A 1 202 ? 8.368 10.883 -20.901 1.00 68.69 202 GLY A C 1
ATOM 1554 O O . GLY A 1 202 ? 7.907 11.923 -20.418 1.00 68.69 202 GLY A O 1
ATOM 1555 N N . LYS A 1 203 ? 7.589 9.967 -21.494 1.00 77.56 203 LYS A N 1
ATOM 1556 C CA . LYS A 1 203 ? 6.139 10.089 -21.674 1.00 77.56 203 LYS A CA 1
ATOM 1557 C C . LYS A 1 203 ? 5.402 9.694 -20.399 1.00 77.56 203 LYS A C 1
ATOM 1559 O O . LYS A 1 203 ? 5.825 8.805 -19.669 1.00 77.56 203 LYS A O 1
ATOM 1564 N N . LYS A 1 204 ? 4.275 10.358 -20.128 1.00 80.88 204 LYS A N 1
ATOM 1565 C CA . LYS A 1 204 ? 3.377 9.980 -19.031 1.00 80.88 204 LYS A CA 1
ATOM 1566 C C . LYS A 1 204 ? 2.390 8.929 -19.528 1.00 80.88 204 LYS A C 1
ATOM 1568 O O . LYS A 1 204 ? 1.546 9.244 -20.364 1.00 80.88 204 LYS A O 1
ATOM 1573 N N . THR A 1 205 ? 2.481 7.717 -19.003 1.00 80.81 205 THR A N 1
ATOM 1574 C CA . THR A 1 205 ? 1.565 6.610 -19.288 1.00 80.81 205 THR A CA 1
ATOM 1575 C C . THR A 1 205 ? 0.645 6.369 -18.101 1.00 80.81 205 THR A C 1
ATOM 1577 O O . THR A 1 205 ? 1.023 6.565 -16.945 1.00 80.81 205 THR A O 1
ATOM 1580 N N . SER A 1 206 ? -0.602 6.001 -18.389 1.00 84.31 206 SER A N 1
ATOM 1581 C CA . SER A 1 206 ? -1.583 5.694 -17.352 1.00 84.31 206 SER A CA 1
ATOM 1582 C C . SER A 1 206 ? -1.444 4.238 -16.931 1.00 84.31 206 SER A C 1
ATOM 1584 O O . SER A 1 206 ? -1.510 3.349 -17.778 1.00 84.31 206 SER A O 1
ATOM 1586 N N . HIS A 1 207 ? -1.255 3.999 -15.638 1.00 84.62 207 HIS A N 1
ATOM 1587 C CA . HIS A 1 207 ? -1.168 2.666 -15.052 1.00 84.62 207 HIS A CA 1
ATOM 1588 C C . HIS A 1 207 ? -2.190 2.530 -13.930 1.00 84.62 207 HIS A C 1
ATOM 1590 O O . HIS A 1 207 ? -2.412 3.464 -13.159 1.00 84.62 207 HIS A O 1
ATOM 1596 N N . LYS A 1 208 ? -2.805 1.353 -13.824 1.00 88.81 208 LYS A N 1
ATOM 1597 C CA . LYS A 1 208 ? -3.693 1.018 -12.713 1.00 88.81 208 LYS A CA 1
ATOM 1598 C C . LYS A 1 208 ? -2.880 0.355 -11.612 1.00 88.81 208 LYS A C 1
ATOM 1600 O O . LYS A 1 208 ? -2.244 -0.671 -11.832 1.00 88.81 208 LYS A O 1
ATOM 1605 N N . LEU A 1 209 ? -2.875 0.986 -10.445 1.00 91.00 209 LEU A N 1
ATOM 1606 C CA . LEU A 1 209 ? -2.103 0.577 -9.278 1.00 91.00 209 LEU A CA 1
ATOM 1607 C C . LEU A 1 209 ? -2.992 0.525 -8.045 1.00 91.00 209 LEU A C 1
ATOM 1609 O O . LEU A 1 209 ? -3.994 1.235 -7.951 1.00 91.00 209 LEU A O 1
ATOM 1613 N N . ASN A 1 210 ? -2.582 -0.260 -7.055 1.00 93.38 210 ASN A N 1
ATOM 1614 C CA . ASN A 1 210 ? -3.202 -0.186 -5.742 1.00 93.38 210 ASN A CA 1
ATOM 1615 C C . ASN A 1 210 ? -2.596 1.004 -5.001 1.00 93.38 210 ASN A C 1
ATOM 1617 O O . ASN A 1 210 ? -1.376 1.117 -4.915 1.00 93.38 210 ASN A O 1
ATOM 1621 N N . VAL A 1 211 ? -3.423 1.910 -4.484 1.00 93.00 211 VAL A N 1
ATOM 1622 C CA . VAL A 1 211 ? -2.939 3.149 -3.860 1.00 93.00 211 VAL A CA 1
ATOM 1623 C C . VAL A 1 211 ? -3.425 3.256 -2.427 1.00 93.00 211 VAL A C 1
ATOM 1625 O O . VAL A 1 211 ? -4.627 3.194 -2.159 1.00 93.00 211 VAL A O 1
ATOM 1628 N N . VAL A 1 212 ? -2.493 3.460 -1.501 1.00 92.44 212 VAL A N 1
ATOM 1629 C CA . VAL A 1 212 ? -2.799 3.785 -0.107 1.00 92.44 212 VAL A CA 1
ATOM 1630 C C . VAL A 1 212 ? -3.431 5.173 -0.056 1.00 92.44 212 VAL A C 1
ATOM 1632 O O . VAL A 1 212 ? -2.848 6.147 -0.525 1.00 92.44 212 VAL A O 1
ATOM 1635 N N . ARG A 1 213 ? -4.635 5.269 0.511 1.00 87.62 213 ARG A N 1
ATOM 1636 C CA . ARG A 1 213 ? -5.404 6.523 0.567 1.00 87.62 213 ARG A CA 1
ATOM 1637 C C . ARG A 1 213 ? -5.453 7.151 1.942 1.00 87.62 213 ARG A C 1
ATOM 1639 O O . ARG A 1 213 ? -5.419 8.367 2.076 1.00 87.62 213 ARG A O 1
ATOM 1646 N N . THR A 1 214 ? -5.630 6.326 2.961 1.00 83.88 214 THR A N 1
ATOM 1647 C CA . THR A 1 214 ? -5.734 6.796 4.336 1.00 83.88 214 THR A CA 1
ATOM 1648 C C . THR A 1 214 ? -5.263 5.704 5.269 1.00 83.88 214 THR A C 1
ATOM 1650 O O . THR A 1 214 ? -5.418 4.517 4.979 1.00 83.88 214 THR A O 1
ATOM 1653 N N . ALA A 1 215 ? -4.759 6.122 6.417 1.00 82.56 215 ALA A N 1
ATOM 1654 C CA . ALA A 1 215 ? -4.615 5.264 7.570 1.00 82.56 215 ALA A CA 1
ATOM 1655 C C . ALA A 1 215 ? -5.356 5.898 8.744 1.00 82.56 215 ALA A C 1
ATOM 1657 O O . ALA A 1 215 ? -5.492 7.120 8.812 1.00 82.56 215 ALA A O 1
ATOM 1658 N N . SER A 1 216 ? -5.918 5.078 9.617 1.00 82.12 216 SER A N 1
ATOM 1659 C CA . SER A 1 216 ? -6.690 5.560 10.758 1.00 82.12 216 SER A CA 1
ATOM 1660 C C . SER A 1 216 ? -6.616 4.586 11.917 1.00 82.12 216 SER A C 1
ATOM 1662 O O . SER A 1 216 ? -6.551 3.381 11.687 1.00 82.12 216 SER A O 1
ATOM 1664 N N . VAL A 1 217 ? -6.695 5.106 13.134 1.00 82.06 217 VAL A N 1
ATOM 1665 C CA . VAL A 1 217 ? -6.782 4.318 14.361 1.00 82.06 217 VAL A CA 1
ATOM 1666 C C . VAL A 1 217 ? -8.086 3.514 14.361 1.00 82.06 217 VAL A C 1
ATOM 1668 O O . VAL A 1 217 ? -9.157 4.017 14.002 1.00 82.06 217 VAL A O 1
ATOM 1671 N N . VAL A 1 218 ? -7.986 2.250 14.750 1.00 80.31 218 VAL A N 1
ATOM 1672 C CA . VAL A 1 218 ? -9.088 1.309 14.934 1.00 80.31 218 VAL A CA 1
ATOM 1673 C C . VAL A 1 218 ? -8.899 0.620 16.265 1.00 80.31 218 VAL A C 1
ATOM 1675 O O . VAL A 1 218 ? -7.878 -0.011 16.508 1.00 80.31 218 VAL A O 1
ATOM 1678 N N . ASP A 1 219 ? -9.917 0.710 17.105 1.00 76.62 219 ASP A N 1
ATOM 1679 C CA . ASP A 1 219 ? -9.957 0.006 18.370 1.00 76.62 219 ASP A CA 1
ATOM 1680 C C . ASP A 1 219 ? -10.838 -1.233 18.207 1.00 76.62 219 ASP A C 1
ATOM 1682 O O . ASP A 1 219 ? -12.068 -1.134 18.180 1.00 76.62 219 ASP A O 1
ATOM 1686 N N . LEU A 1 220 ? -10.202 -2.397 18.065 1.00 71.81 220 LEU A N 1
ATOM 1687 C CA . LEU A 1 220 ? -10.891 -3.684 17.923 1.00 71.81 220 LEU A CA 1
ATOM 1688 C C . LEU A 1 220 ? -11.694 -4.060 19.181 1.00 71.81 220 LEU A C 1
ATOM 1690 O O . LEU A 1 220 ? -12.609 -4.873 19.089 1.00 71.81 220 LEU A O 1
ATOM 1694 N N . GLY A 1 221 ? -11.429 -3.416 20.326 1.00 66.69 221 GLY A N 1
ATOM 1695 C CA . GLY A 1 221 ? -12.235 -3.553 21.541 1.00 66.69 221 GLY A CA 1
ATOM 1696 C C . GLY A 1 221 ? -13.578 -2.815 21.490 1.00 66.69 221 GLY A C 1
ATOM 1697 O O . GLY A 1 221 ? -14.431 -3.037 22.346 1.00 66.69 221 GLY A O 1
ATOM 1698 N N . LYS A 1 222 ? -13.807 -1.940 20.499 1.00 76.12 222 LYS A N 1
ATOM 1699 C CA . LYS A 1 222 ? -15.088 -1.238 20.325 1.00 76.12 222 LYS A CA 1
ATOM 1700 C C . LYS A 1 222 ? -16.007 -2.026 19.400 1.00 76.12 222 LYS A C 1
ATOM 1702 O O . LYS A 1 222 ? -15.817 -2.024 18.183 1.00 76.12 222 LYS A O 1
ATOM 1707 N N . GLU A 1 223 ? -17.075 -2.583 19.967 1.00 72.75 223 GLU A N 1
ATOM 1708 C CA . GLU A 1 223 ? -18.057 -3.427 19.264 1.00 72.75 223 GLU A CA 1
ATOM 1709 C C . GLU A 1 223 ? -18.542 -2.824 17.939 1.00 72.75 223 GLU A C 1
ATOM 1711 O O . GLU A 1 223 ? -18.458 -3.477 16.906 1.00 72.75 223 GLU A O 1
ATOM 1716 N N . LYS A 1 224 ? -18.921 -1.539 17.911 1.00 76.12 224 LYS A N 1
ATOM 1717 C CA . LYS A 1 224 ? -19.388 -0.871 16.676 1.00 76.12 224 LYS A CA 1
ATOM 1718 C C . LYS A 1 224 ? -18.356 -0.874 15.539 1.00 76.12 224 LYS A C 1
ATOM 1720 O O . LYS A 1 224 ? -18.716 -0.954 14.362 1.00 76.12 224 LYS A O 1
ATOM 1725 N N . GLN A 1 225 ? -17.068 -0.729 15.864 1.00 75.00 225 GLN A N 1
ATOM 1726 C CA . GLN A 1 225 ? -16.005 -0.760 14.855 1.00 75.00 225 GLN A CA 1
ATOM 1727 C C . GLN A 1 225 ? -15.756 -2.191 14.387 1.00 75.00 225 GLN A C 1
ATOM 1729 O O . GLN A 1 225 ? -15.635 -2.418 13.183 1.00 75.00 225 GLN A O 1
ATOM 1734 N N . LEU A 1 226 ? -15.754 -3.144 15.318 1.00 77.94 226 LEU A N 1
ATOM 1735 C CA . LEU A 1 226 ? -15.595 -4.560 15.022 1.00 77.94 226 LEU A CA 1
ATOM 1736 C C . LEU A 1 226 ? -16.745 -5.101 14.160 1.00 77.94 226 LEU A C 1
ATOM 1738 O O . LEU A 1 226 ? -16.488 -5.781 13.175 1.00 77.94 226 LEU A O 1
ATOM 1742 N N . GLU A 1 227 ? -17.996 -4.743 14.453 1.00 80.00 227 GLU A N 1
ATOM 1743 C CA . GLU A 1 227 ? -19.170 -5.086 13.636 1.00 80.00 227 GLU A CA 1
ATOM 1744 C C . GLU A 1 227 ? -19.044 -4.553 12.208 1.00 80.00 227 GLU A C 1
ATOM 1746 O O . GLU A 1 227 ? -19.291 -5.275 11.240 1.00 80.00 227 GLU A O 1
ATOM 1751 N N . THR A 1 228 ? -18.584 -3.307 12.062 1.00 81.25 228 THR A N 1
ATOM 1752 C CA . THR A 1 228 ? -18.337 -2.719 10.740 1.00 81.25 228 THR A CA 1
ATOM 1753 C C . THR A 1 228 ? -17.267 -3.511 9.985 1.00 81.25 228 THR A C 1
ATOM 1755 O O . THR A 1 228 ? -17.444 -3.801 8.805 1.00 81.25 228 THR A O 1
ATOM 1758 N N . LEU A 1 229 ? -16.171 -3.901 10.643 1.00 81.88 229 LEU A N 1
ATOM 1759 C CA . LEU A 1 229 ? -15.112 -4.699 10.015 1.00 81.88 229 LEU A CA 1
ATOM 1760 C C . LEU A 1 229 ? -15.575 -6.121 9.679 1.00 81.88 229 LEU A C 1
ATOM 1762 O O . LEU A 1 229 ? -15.239 -6.625 8.613 1.00 81.88 229 LEU A O 1
ATOM 1766 N N . ARG A 1 230 ? -16.396 -6.738 10.535 1.00 84.00 230 ARG A N 1
ATOM 1767 C CA . ARG A 1 230 ? -17.003 -8.058 10.303 1.00 84.00 230 ARG A CA 1
ATOM 1768 C C . ARG A 1 230 ? -17.991 -8.064 9.137 1.00 84.00 230 ARG A C 1
ATOM 1770 O O . ARG A 1 230 ? -18.214 -9.114 8.546 1.00 84.00 230 ARG A O 1
ATOM 1777 N N . SER A 1 231 ? -18.554 -6.909 8.774 1.00 84.94 231 SER A N 1
ATOM 1778 C CA . SER A 1 231 ? -19.375 -6.774 7.561 1.00 84.94 231 SER A CA 1
ATOM 1779 C C . SER A 1 231 ? -18.560 -6.863 6.259 1.00 84.94 231 SER A C 1
ATOM 1781 O O . SER A 1 231 ? -19.122 -7.068 5.178 1.00 84.94 231 SER A O 1
ATOM 1783 N N . PHE A 1 232 ? -17.233 -6.716 6.345 1.00 89.31 232 PHE A N 1
ATOM 1784 C CA . PHE A 1 232 ? -16.325 -6.854 5.213 1.00 89.31 232 PHE A CA 1
ATOM 1785 C C . PHE A 1 232 ? -15.846 -8.292 5.057 1.00 89.31 232 PHE A C 1
ATOM 1787 O O . PHE A 1 232 ? -15.760 -9.068 6.008 1.00 89.31 232 PHE A O 1
ATOM 1794 N N . LYS A 1 233 ? -15.499 -8.656 3.822 1.00 90.00 233 LYS A N 1
ATOM 1795 C CA . LYS A 1 233 ? -15.057 -10.015 3.522 1.00 90.00 233 LYS A CA 1
ATOM 1796 C C . LYS A 1 233 ? -13.587 -10.187 3.884 1.00 90.00 233 LYS A C 1
ATOM 1798 O O . LYS A 1 233 ? -12.737 -9.507 3.319 1.00 90.00 233 LYS A O 1
ATOM 1803 N N . VAL A 1 234 ? -13.275 -11.125 4.773 1.00 92.75 234 VAL A N 1
ATOM 1804 C CA . VAL A 1 234 ? -11.888 -11.450 5.133 1.00 92.75 234 VAL A CA 1
ATOM 1805 C C . VAL A 1 234 ? -11.198 -12.149 3.959 1.00 92.75 234 VAL A C 1
ATOM 1807 O O . VAL A 1 234 ? -11.642 -13.201 3.497 1.00 92.75 234 VAL A O 1
ATOM 1810 N N . LEU A 1 235 ? -10.109 -11.561 3.467 1.00 91.25 235 LEU A N 1
ATOM 1811 C CA . LEU A 1 235 ? -9.244 -12.153 2.448 1.00 91.25 235 LEU A CA 1
ATOM 1812 C C . LEU A 1 235 ? -8.026 -12.829 3.071 1.00 91.25 235 LEU A C 1
ATOM 1814 O O . LEU A 1 235 ? -7.566 -13.837 2.556 1.00 91.25 235 LEU A O 1
ATOM 1818 N N . TRP A 1 236 ? -7.499 -12.340 4.185 1.00 92.50 236 TRP A N 1
ATOM 1819 C CA . TRP A 1 236 ? -6.326 -12.940 4.822 1.00 92.50 236 TRP A CA 1
ATOM 1820 C C . TRP A 1 236 ? -6.327 -12.663 6.324 1.00 92.50 236 TRP A C 1
ATOM 1822 O O . TRP A 1 236 ? -6.842 -11.625 6.743 1.00 92.50 236 TRP A O 1
ATOM 1832 N N . GLY A 1 237 ? -5.755 -13.581 7.106 1.00 89.50 237 GLY A N 1
ATOM 1833 C CA . GLY A 1 237 ? -5.687 -13.484 8.565 1.00 89.50 237 GLY A CA 1
ATOM 1834 C C . GLY A 1 237 ? -7.045 -13.630 9.260 1.00 89.50 237 GLY A C 1
ATOM 1835 O O . GLY A 1 237 ? -7.976 -14.236 8.720 1.00 89.50 237 GLY A O 1
ATOM 1836 N N . SER A 1 238 ? -7.142 -13.066 10.463 1.00 84.50 238 SER A N 1
ATOM 1837 C CA . SER A 1 238 ? -8.338 -13.084 11.314 1.00 84.50 238 SER A CA 1
ATOM 1838 C C . SER A 1 238 ? -8.491 -11.768 12.080 1.00 84.50 238 SER A C 1
ATOM 1840 O O . SER A 1 238 ? -7.494 -11.132 12.418 1.00 84.50 238 SER A O 1
ATOM 1842 N N . LEU A 1 239 ? -9.744 -11.376 12.330 1.00 78.06 239 LEU A N 1
ATOM 1843 C CA . LEU A 1 239 ? -10.129 -10.232 13.168 1.00 78.06 239 LEU A CA 1
ATOM 1844 C C . LEU A 1 239 ? -10.330 -10.644 14.624 1.00 78.06 239 LEU A C 1
ATOM 1846 O O . LEU A 1 239 ? -10.889 -11.746 14.828 1.00 78.06 239 LEU A O 1
#

Foldseek 3Di:
DFDDDPDDDDDDDPPPDDPRDDPDDVVVVCVVVPDQLQCVLPVVQLQPDALVSQVVQVVCCVVCVVSLVSLLQVQLVLLVCCVVVVDFPFDKGWQHFAHNLLQVLCVVVVNHFSHRIEMEGSVLSSVQPDPVCVVVQWGQDSSCRSSVSVLVVDFQFKWWDCCVNDPDVPAAIWIWGHHPVSQKIWIWGTQDWDFDQDPVPRHTDITGHTYTRYMTHHDCVDPVRVVVRVVTHTSDHDD